Protein AF-A0A1H3CBU6-F1 (afdb_monomer_lite)

Secondary structure (DSSP, 8-state):
-HHHHHHHHHHHTT-HHHHHHHHHHHHHTSSS---HHHHHHHHHHHHHTT-HHHHHHHHHHHHHTSSS---HHHHHHHHHHHHHTT-HHHHHHHHHHHHHHHHHHHHHHH----PPPPPPP-----------------HHHHHHHHHHHHHHSSGGGS-TT---HHHHHHHHHHHHHHHHHHHHHHHHHHT------------

Structure (mmCIF, N/CA/C/O backbone):
data_AF-A0A1H3CBU6-F1
#
_entry.id   AF-A0A1H3CBU6-F1
#
loop_
_atom_site.group_PDB
_atom_site.id
_atom_site.type_symbol
_atom_site.label_atom_id
_atom_site.label_alt_id
_atom_site.label_comp_id
_atom_site.label_asym_id
_atom_site.label_entity_id
_atom_site.label_seq_id
_atom_site.pdbx_PDB_ins_code
_atom_site.Cartn_x
_atom_site.Cartn_y
_atom_site.Cartn_z
_atom_site.occupancy
_atom_site.B_iso_or_equiv
_atom_site.auth_seq_id
_atom_site.auth_comp_id
_atom_site.auth_asym_id
_atom_site.auth_atom_id
_atom_site.pdbx_PDB_model_num
ATOM 1 N N . MET A 1 1 ? -14.000 18.304 19.016 1.00 57.41 1 MET A N 1
ATOM 2 C CA . MET A 1 1 ? -14.407 17.006 18.429 1.00 57.41 1 MET A CA 1
ATOM 3 C C . MET A 1 1 ? -15.186 17.164 17.117 1.00 57.41 1 MET A C 1
ATOM 5 O O . MET A 1 1 ? -15.495 16.146 16.526 1.00 57.41 1 MET A O 1
ATOM 9 N N . SER A 1 2 ? -15.444 18.382 16.611 1.00 61.00 2 SER A N 1
ATOM 10 C CA . SER A 1 2 ? -16.121 18.626 15.320 1.00 61.00 2 SER A CA 1
ATOM 11 C C . SER A 1 2 ? -15.294 18.253 14.088 1.00 61.00 2 SER A C 1
ATOM 13 O O . SER A 1 2 ? -15.855 17.840 13.081 1.00 61.00 2 SER A O 1
ATOM 15 N N . ASP A 1 3 ? -13.972 18.382 14.171 1.00 85.06 3 ASP A N 1
ATOM 16 C CA . ASP A 1 3 ? -13.141 18.410 12.965 1.00 85.06 3 ASP A CA 1
ATOM 17 C C . ASP A 1 3 ? -13.009 17.024 12.322 1.00 85.06 3 ASP A C 1
ATOM 19 O O . ASP A 1 3 ? -13.055 16.899 11.105 1.00 85.06 3 ASP A O 1
ATOM 23 N N . PHE A 1 4 ? -12.928 15.950 13.118 1.00 91.56 4 PHE A N 1
ATOM 24 C CA . PHE A 1 4 ? -12.767 14.605 12.555 1.00 91.56 4 PHE A CA 1
ATOM 25 C C . PHE A 1 4 ? -14.052 14.066 11.912 1.00 91.56 4 PHE A C 1
ATOM 27 O O . PHE A 1 4 ? -13.988 13.361 10.909 1.00 91.56 4 PHE A O 1
ATOM 34 N N . GLU A 1 5 ? -15.224 14.428 12.439 1.00 92.75 5 GLU A N 1
ATOM 35 C CA . GLU A 1 5 ? -16.501 14.031 11.837 1.00 92.75 5 GLU A CA 1
ATOM 36 C C . GLU A 1 5 ? -16.728 14.720 10.481 1.00 92.75 5 GLU A C 1
ATOM 38 O O . GLU A 1 5 ? -17.285 14.122 9.559 1.00 92.75 5 GLU A O 1
ATOM 43 N N . GLU A 1 6 ? -16.241 15.952 10.317 1.00 94.38 6 GLU A N 1
ATOM 44 C CA . GLU A 1 6 ? -16.215 16.629 9.019 1.00 94.38 6 GLU A CA 1
ATOM 45 C C . GLU A 1 6 ? -15.293 15.911 8.022 1.00 94.38 6 GLU A C 1
ATOM 47 O O . GLU A 1 6 ? -15.704 15.653 6.889 1.00 94.38 6 GLU A O 1
ATOM 52 N N . VAL A 1 7 ? -14.096 15.495 8.454 1.00 95.06 7 VAL A N 1
ATOM 53 C CA . VAL A 1 7 ? -13.178 14.700 7.618 1.00 95.06 7 VAL A CA 1
ATOM 54 C C . VAL A 1 7 ? -13.821 13.371 7.199 1.00 95.06 7 VAL A C 1
ATOM 56 O O . VAL A 1 7 ? -13.686 12.970 6.045 1.00 95.06 7 VAL A O 1
ATOM 59 N N . ILE A 1 8 ? -14.585 12.706 8.076 1.00 95.25 8 ILE A N 1
ATOM 60 C CA . ILE A 1 8 ? -15.330 11.487 7.712 1.00 95.25 8 ILE A CA 1
ATOM 61 C C . ILE A 1 8 ? -16.352 11.777 6.608 1.00 95.25 8 ILE A C 1
ATOM 63 O O . ILE A 1 8 ? -16.395 11.047 5.621 1.00 95.25 8 ILE A O 1
ATOM 67 N N . LYS A 1 9 ? -17.123 12.866 6.713 1.00 95.69 9 LYS A N 1
ATOM 68 C CA . LYS A 1 9 ? -18.080 13.250 5.660 1.00 95.69 9 LYS A CA 1
ATOM 69 C C . LYS A 1 9 ? -17.389 13.534 4.327 1.00 95.69 9 LYS A C 1
ATOM 71 O O . LYS A 1 9 ? -17.893 13.138 3.279 1.00 95.69 9 LYS A O 1
ATOM 76 N N . LEU A 1 10 ? -16.233 14.199 4.342 1.00 95.88 10 LEU A N 1
ATOM 77 C CA . LEU A 1 10 ? -15.433 14.417 3.131 1.00 95.88 10 LEU A CA 1
ATOM 78 C C . LEU A 1 10 ? -14.938 13.091 2.540 1.00 95.88 10 LEU A C 1
ATOM 80 O O . LEU A 1 10 ? -15.018 12.887 1.328 1.00 95.88 10 LEU A O 1
ATOM 84 N N . ALA A 1 11 ? -14.499 12.165 3.395 1.00 95.56 11 ALA A N 1
ATOM 85 C CA . ALA A 1 11 ? -14.053 10.845 2.975 1.00 95.56 11 ALA A CA 1
ATOM 86 C C . ALA A 1 11 ? -15.187 10.029 2.327 1.00 95.56 11 ALA A C 1
ATOM 88 O O . ALA A 1 11 ? -14.980 9.400 1.287 1.00 95.56 11 ALA A O 1
ATOM 89 N N . GLU A 1 12 ? -16.392 10.074 2.897 1.00 93.88 12 GLU A N 1
ATOM 90 C CA . GLU A 1 12 ? -17.597 9.439 2.344 1.00 93.88 12 GLU A CA 1
ATOM 91 C C . GLU A 1 12 ? -18.022 10.056 1.003 1.00 93.88 12 GLU A C 1
ATOM 93 O O . GLU A 1 12 ? -18.496 9.343 0.120 1.00 93.88 12 GLU A O 1
ATOM 98 N N . ASN A 1 13 ? -17.778 11.355 0.809 1.00 94.75 13 ASN A N 1
ATOM 99 C CA . ASN A 1 13 ? -18.046 12.064 -0.445 1.00 94.75 13 ASN A CA 1
ATOM 100 C C . ASN A 1 13 ? -16.995 11.825 -1.544 1.00 94.75 13 ASN A C 1
ATOM 102 O O . ASN A 1 13 ? -17.128 12.373 -2.639 1.00 94.75 13 ASN A O 1
ATOM 106 N N . GLY A 1 14 ? -15.965 11.013 -1.289 1.00 93.56 14 GLY A N 1
ATOM 107 C CA . GLY A 1 14 ? -14.970 10.650 -2.300 1.00 93.56 14 GLY A CA 1
ATOM 108 C C . GLY A 1 14 ? -13.658 11.432 -2.238 1.00 93.56 14 GLY A C 1
ATOM 109 O O . GLY A 1 14 ? -12.814 11.232 -3.110 1.00 93.56 14 GLY A O 1
ATOM 110 N N . ASP A 1 15 ? -13.452 12.303 -1.244 1.00 96.62 15 ASP A N 1
ATOM 111 C CA . ASP A 1 15 ? -12.172 13.002 -1.101 1.00 96.62 15 ASP A CA 1
ATOM 112 C C . ASP A 1 15 ? -11.069 12.011 -0.703 1.00 96.62 15 ASP A C 1
ATOM 114 O O . ASP A 1 15 ? -11.072 11.437 0.387 1.00 96.62 15 ASP A O 1
ATOM 118 N N . VAL A 1 16 ? -10.110 11.810 -1.607 1.00 96.69 16 VAL A N 1
ATOM 119 C CA . VAL A 1 16 ? -9.021 10.838 -1.441 1.00 96.69 16 VAL A CA 1
ATOM 120 C C . VAL A 1 16 ? -8.128 11.177 -0.250 1.00 96.69 16 VAL A C 1
ATOM 122 O O . VAL A 1 16 ? -7.710 10.276 0.477 1.00 96.69 16 VAL A O 1
ATOM 125 N N . SER A 1 17 ? -7.855 12.463 -0.020 1.00 95.69 17 SER A N 1
ATOM 126 C CA . SER A 1 17 ? -6.993 12.900 1.083 1.00 95.69 17 SER A CA 1
ATOM 127 C C . SER A 1 17 ? -7.681 12.651 2.422 1.00 95.69 17 SER A C 1
ATOM 129 O O . SER A 1 17 ? -7.065 12.123 3.347 1.00 95.69 17 SER A O 1
ATOM 131 N N . ALA A 1 18 ? -8.982 12.940 2.502 1.00 96.50 18 ALA A N 1
ATOM 132 C CA . ALA A 1 18 ? -9.785 12.645 3.680 1.00 96.50 18 ALA A CA 1
ATOM 133 C C . ALA A 1 18 ? -9.893 11.130 3.927 1.00 96.50 18 ALA A C 1
ATOM 135 O O . ALA A 1 18 ? -9.745 10.678 5.061 1.00 96.50 18 ALA A O 1
ATOM 136 N N . GLN A 1 19 ? -10.077 10.315 2.882 1.00 97.81 19 GLN A N 1
ATOM 137 C CA . GLN A 1 19 ? -10.086 8.850 3.011 1.00 97.81 19 GLN A CA 1
ATOM 138 C C . GLN A 1 19 ? -8.759 8.316 3.557 1.00 97.81 19 GLN A C 1
ATOM 140 O O . GLN A 1 19 ? -8.757 7.450 4.436 1.00 97.81 19 GLN A O 1
ATOM 145 N N . GLU A 1 20 ? -7.627 8.838 3.077 1.00 96.88 20 GLU A N 1
ATOM 146 C CA . GLU A 1 20 ? -6.306 8.499 3.610 1.00 96.88 20 GLU A CA 1
ATOM 147 C C . GLU A 1 20 ? -6.164 8.897 5.083 1.00 96.88 20 GLU A C 1
ATOM 149 O O . GLU A 1 20 ? -5.665 8.106 5.890 1.00 96.88 20 GLU A O 1
ATOM 154 N N . GLU A 1 21 ? -6.613 10.096 5.448 1.00 96.06 21 GLU A N 1
ATOM 155 C CA . GLU A 1 21 ? -6.543 10.602 6.816 1.00 96.06 21 GLU A CA 1
ATOM 156 C C . GLU A 1 21 ? -7.385 9.760 7.781 1.00 96.06 21 GLU A C 1
ATOM 158 O O . GLU A 1 21 ? -6.878 9.309 8.814 1.00 96.06 21 GLU A O 1
ATOM 163 N N . VAL A 1 22 ? -8.638 9.468 7.421 1.00 96.75 22 VAL A N 1
ATOM 164 C CA . VAL A 1 22 ? -9.535 8.615 8.215 1.00 96.75 22 VAL A CA 1
ATOM 165 C C . VAL A 1 22 ? -8.949 7.213 8.358 1.00 96.75 22 VAL A C 1
ATOM 167 O O . VAL A 1 22 ? -8.902 6.672 9.467 1.00 96.75 22 VAL A O 1
ATOM 170 N N . ALA A 1 23 ? -8.417 6.641 7.274 1.00 97.06 23 ALA A N 1
ATOM 171 C CA . ALA A 1 23 ? -7.766 5.337 7.317 1.00 97.06 23 ALA A CA 1
ATOM 172 C C . ALA A 1 23 ? -6.555 5.325 8.265 1.00 97.06 23 ALA A C 1
ATOM 174 O O . ALA A 1 23 ? -6.386 4.397 9.059 1.00 97.06 23 ALA A O 1
ATOM 175 N N . ILE A 1 24 ? -5.710 6.361 8.218 1.00 96.12 24 ILE A N 1
ATOM 176 C CA . ILE A 1 24 ? -4.544 6.490 9.101 1.00 96.12 24 ILE A CA 1
ATOM 177 C C . ILE A 1 24 ? -4.975 6.681 10.555 1.00 96.12 24 ILE A C 1
ATOM 179 O O . ILE A 1 24 ? -4.355 6.087 11.444 1.00 96.12 24 ILE A O 1
ATOM 183 N N . SER A 1 25 ? -6.022 7.472 10.795 1.00 95.94 25 SER A N 1
ATOM 184 C CA . SER A 1 25 ? -6.577 7.703 12.126 1.00 95.94 25 SER A CA 1
ATOM 185 C C . SER A 1 25 ? -7.040 6.393 12.757 1.00 95.94 25 SER A C 1
ATOM 187 O O . SER A 1 25 ? -6.547 6.050 13.830 1.00 95.94 25 SER A O 1
ATOM 189 N N . TYR A 1 26 ? -7.861 5.597 12.062 1.00 96.94 26 TYR A N 1
ATOM 190 C CA . TYR A 1 26 ? -8.296 4.285 12.555 1.00 96.94 26 TYR A CA 1
ATOM 191 C C . TYR A 1 26 ? -7.145 3.279 12.675 1.00 96.94 26 TYR A C 1
ATOM 193 O O . TYR A 1 26 ? -7.106 2.493 13.620 1.00 96.94 26 TYR A O 1
ATOM 201 N N . TYR A 1 27 ? -6.159 3.313 11.773 1.00 95.75 27 TYR A N 1
ATOM 202 C CA . TYR A 1 27 ? -5.007 2.408 11.840 1.00 95.75 27 TYR A CA 1
ATOM 203 C C . TYR A 1 27 ? -4.131 2.665 13.076 1.00 95.75 27 TYR A C 1
ATOM 205 O O . TYR A 1 27 ? -3.582 1.728 13.668 1.00 95.75 27 TYR A O 1
ATOM 213 N N . LYS A 1 28 ? -3.964 3.940 13.447 1.00 94.81 28 LYS A N 1
ATOM 214 C CA . LYS A 1 28 ? -3.104 4.377 14.557 1.00 94.81 28 LYS A CA 1
ATOM 215 C C . LYS A 1 28 ? -3.858 4.598 15.871 1.00 94.81 28 LYS A C 1
ATOM 217 O O . LYS A 1 28 ? -3.215 4.588 16.914 1.00 94.81 28 LYS A O 1
ATOM 222 N N . GLY A 1 29 ? -5.175 4.768 15.822 1.00 94.38 29 GLY A N 1
ATOM 223 C CA . GLY A 1 29 ? -6.008 5.139 16.961 1.00 94.38 29 GLY A CA 1
ATOM 224 C C . GLY A 1 29 ? -5.818 6.596 17.407 1.00 94.38 29 GLY A C 1
ATOM 225 O O . GLY A 1 29 ? -5.638 6.829 18.597 1.00 94.38 29 GLY A O 1
ATOM 226 N N . ILE A 1 30 ? -5.730 7.551 16.467 1.00 91.50 30 ILE A N 1
ATOM 227 C CA . ILE A 1 30 ? -5.416 8.964 16.783 1.00 91.50 30 ILE A CA 1
ATOM 228 C C . ILE A 1 30 ? -6.659 9.733 17.245 1.00 91.50 30 ILE A C 1
ATOM 230 O O . ILE A 1 30 ? -6.660 10.257 18.355 1.00 91.50 30 ILE A O 1
ATOM 234 N N . ASN A 1 31 ? -7.688 9.825 16.394 1.00 89.00 31 ASN A N 1
ATOM 235 C CA . ASN A 1 31 ? -8.916 10.575 16.703 1.00 89.00 31 ASN A CA 1
ATOM 236 C C . ASN A 1 31 ? -10.029 9.670 17.243 1.00 89.00 31 ASN A C 1
ATOM 238 O O . ASN A 1 31 ? -10.866 10.111 18.020 1.00 89.00 31 ASN A O 1
ATOM 242 N N . GLU A 1 32 ? -10.011 8.404 16.835 1.00 91.38 32 GLU A N 1
ATOM 243 C CA . GLU A 1 32 ? -10.945 7.359 17.245 1.00 91.38 32 GLU A CA 1
ATOM 244 C C . GLU A 1 32 ? -10.158 6.148 17.756 1.00 91.38 32 GLU A C 1
ATOM 246 O O . GLU A 1 32 ? -8.967 6.020 17.444 1.00 91.38 32 GLU A O 1
ATOM 251 N N . PRO A 1 33 ? -10.785 5.226 18.507 1.00 94.62 33 PRO A N 1
ATOM 252 C CA . PRO A 1 33 ? -10.161 3.966 18.873 1.00 94.62 33 PRO A CA 1
ATOM 253 C C . PRO A 1 33 ? -9.619 3.230 17.647 1.00 94.62 33 PRO A C 1
ATOM 255 O O . PRO A 1 33 ? -10.212 3.236 16.567 1.00 94.62 33 PRO A O 1
ATOM 258 N N . LYS A 1 34 ? -8.473 2.572 17.832 1.00 95.62 34 LYS A N 1
ATOM 259 C CA . LYS A 1 34 ? -7.828 1.806 16.770 1.00 95.62 34 LYS A CA 1
ATOM 260 C C . LYS A 1 34 ? -8.768 0.716 16.249 1.00 95.62 34 LYS A C 1
ATOM 262 O O . LYS A 1 34 ? -9.158 -0.173 17.001 1.00 95.62 34 LYS A O 1
ATOM 267 N N . ASP A 1 35 ? -9.035 0.747 14.950 1.00 96.62 35 ASP A N 1
ATOM 268 C CA . ASP A 1 35 ? -9.885 -0.207 14.242 1.00 96.62 35 ASP A CA 1
ATOM 269 C C . ASP A 1 35 ? -9.236 -0.540 12.892 1.00 96.62 35 ASP A C 1
ATOM 271 O O . ASP A 1 35 ? -9.261 0.237 11.935 1.00 96.62 35 ASP A O 1
ATOM 275 N N . ILE A 1 36 ? -8.580 -1.699 12.829 1.00 95.62 36 ILE A N 1
ATOM 276 C CA . ILE A 1 36 ? -7.850 -2.112 11.628 1.00 95.62 36 ILE A CA 1
ATOM 277 C C . ILE A 1 36 ? -8.811 -2.426 10.478 1.00 95.62 36 ILE A C 1
ATOM 279 O O . ILE A 1 36 ? -8.481 -2.137 9.329 1.00 95.62 36 ILE A O 1
ATOM 283 N N . GLU A 1 37 ? -9.989 -2.982 10.758 1.00 95.19 37 GLU A N 1
ATOM 284 C CA . GLU A 1 37 ? -10.944 -3.344 9.711 1.00 95.19 37 GLU A CA 1
ATOM 285 C C . GLU A 1 37 ? -11.500 -2.095 9.030 1.00 95.19 37 GLU A C 1
ATOM 287 O O . GLU A 1 37 ? -11.463 -2.010 7.797 1.00 95.19 37 GLU A O 1
ATOM 292 N N . LYS A 1 38 ? -11.914 -1.086 9.810 1.00 94.94 38 LYS A N 1
ATOM 293 C CA . LYS A 1 38 ? -12.326 0.217 9.265 1.00 94.94 38 LYS A CA 1
ATOM 294 C C . LYS A 1 38 ? -11.194 0.912 8.526 1.00 94.94 38 LYS A C 1
ATOM 296 O O . LYS A 1 38 ? -11.405 1.406 7.421 1.00 94.94 38 LYS A O 1
ATOM 301 N N . ALA A 1 39 ? -9.976 0.895 9.072 1.00 96.81 39 ALA A N 1
ATOM 302 C CA . ALA A 1 39 ? -8.821 1.452 8.374 1.00 96.81 39 ALA A CA 1
ATOM 303 C C . ALA A 1 39 ? -8.621 0.802 6.995 1.00 96.81 39 ALA A C 1
ATOM 305 O O . ALA A 1 39 ? -8.394 1.497 6.006 1.00 96.81 39 ALA A O 1
ATOM 306 N N . MET A 1 40 ? -8.746 -0.528 6.905 1.00 97.19 40 MET A N 1
ATOM 307 C CA . MET A 1 40 ? -8.630 -1.242 5.632 1.00 97.19 40 MET A CA 1
ATOM 308 C C . MET A 1 40 ? -9.775 -0.917 4.668 1.00 97.19 40 MET A C 1
ATOM 310 O O . MET A 1 40 ? -9.546 -0.886 3.461 1.00 97.19 40 MET A O 1
ATOM 314 N N . GLN A 1 41 ? -10.991 -0.660 5.160 1.00 96.62 41 GLN A N 1
ATOM 315 C CA . GLN A 1 41 ? -12.107 -0.214 4.318 1.00 96.62 41 GLN A CA 1
ATOM 316 C C . GLN A 1 41 ? -11.814 1.143 3.671 1.00 96.62 41 GLN A C 1
ATOM 318 O O . GLN A 1 41 ? -11.903 1.254 2.449 1.00 96.62 41 GLN A O 1
ATOM 323 N N . PHE A 1 42 ? -11.376 2.135 4.448 1.00 97.50 42 PHE A N 1
ATOM 324 C CA . PHE A 1 42 ? -11.030 3.451 3.903 1.00 97.50 42 PHE A CA 1
ATOM 325 C C . PHE A 1 42 ? -9.790 3.415 3.002 1.00 97.50 42 PHE A C 1
ATOM 327 O O . PHE A 1 42 ? -9.780 4.077 1.969 1.00 97.50 42 PHE A O 1
ATOM 334 N N . PHE A 1 43 ? -8.776 2.590 3.303 1.00 97.81 43 PHE A N 1
ATOM 335 C CA . PHE A 1 43 ? -7.663 2.398 2.364 1.00 97.81 43 PHE A CA 1
ATOM 336 C C . PHE A 1 43 ? -8.112 1.758 1.045 1.00 97.81 43 PHE A C 1
ATOM 338 O O . PHE A 1 43 ? -7.577 2.116 0.002 1.00 97.81 43 PHE A O 1
ATOM 345 N N . ARG A 1 44 ? -9.079 0.830 1.050 1.00 97.19 44 ARG A N 1
ATOM 346 C CA . ARG A 1 44 ? -9.651 0.304 -0.203 1.00 97.19 44 ARG A CA 1
ATOM 347 C C . ARG A 1 44 ? -10.353 1.403 -0.992 1.00 97.19 44 ARG A C 1
ATOM 349 O O . ARG A 1 44 ? -10.045 1.567 -2.164 1.00 97.19 44 ARG A O 1
ATOM 356 N N . LEU A 1 45 ? -11.182 2.206 -0.329 1.00 96.88 45 LEU A N 1
ATOM 357 C CA . LEU A 1 45 ? -11.883 3.320 -0.965 1.00 96.88 45 LEU A CA 1
ATOM 358 C C . LEU A 1 45 ? -10.906 4.340 -1.583 1.00 96.88 45 LEU A C 1
ATOM 360 O O . LEU A 1 45 ? -11.032 4.687 -2.754 1.00 96.88 45 LEU A O 1
ATOM 364 N N . ALA A 1 46 ? -9.869 4.737 -0.840 1.00 97.50 46 ALA A N 1
ATOM 365 C CA . ALA A 1 46 ? -8.817 5.621 -1.344 1.00 97.50 46 ALA A CA 1
ATOM 366 C C . ALA A 1 46 ? -8.039 4.998 -2.511 1.00 97.50 46 ALA A C 1
ATOM 368 O O . ALA A 1 46 ? -7.706 5.687 -3.474 1.00 97.50 46 ALA A O 1
ATOM 369 N N . ALA A 1 47 ? -7.737 3.699 -2.445 1.00 97.00 47 ALA A N 1
ATOM 370 C CA . ALA A 1 47 ? -7.038 2.991 -3.513 1.00 97.00 47 ALA A CA 1
ATOM 371 C C . ALA A 1 47 ? -7.870 2.923 -4.802 1.00 97.00 47 ALA A C 1
ATOM 373 O O . ALA A 1 47 ? -7.305 3.105 -5.882 1.00 97.00 47 ALA A O 1
ATOM 374 N N . ASP A 1 48 ? -9.183 2.707 -4.684 1.00 96.38 48 ASP A N 1
ATOM 375 C CA . ASP A 1 48 ? -10.125 2.704 -5.808 1.00 96.38 48 ASP A CA 1
ATOM 376 C C . ASP A 1 48 ? -10.254 4.102 -6.438 1.00 96.38 48 ASP A C 1
ATOM 378 O O . ASP A 1 48 ? -10.377 4.220 -7.656 1.00 96.38 48 ASP A O 1
ATOM 382 N N . ASN A 1 49 ? -10.095 5.160 -5.636 1.00 95.38 49 ASN A N 1
ATOM 383 C CA . ASN A 1 49 ? -10.034 6.550 -6.100 1.00 95.38 49 ASN A CA 1
ATOM 384 C C . ASN A 1 49 ? -8.624 7.009 -6.537 1.00 95.38 49 ASN A C 1
ATOM 386 O O . ASN A 1 49 ? -8.394 8.198 -6.751 1.00 95.38 49 ASN A O 1
ATOM 390 N N . GLY A 1 50 ? -7.667 6.088 -6.698 1.00 94.81 50 GLY A N 1
ATOM 391 C CA . GLY A 1 50 ? -6.356 6.384 -7.288 1.00 94.81 50 GLY A CA 1
ATOM 392 C C . GLY A 1 50 ? -5.259 6.799 -6.303 1.00 94.81 50 GLY A C 1
ATOM 393 O O . GLY A 1 50 ? -4.222 7.309 -6.726 1.00 94.81 50 GLY A O 1
ATOM 394 N N . SER A 1 51 ? -5.422 6.553 -5.002 1.00 97.69 51 SER A N 1
ATOM 395 C CA . SER A 1 51 ? -4.353 6.790 -4.027 1.00 97.69 51 SER A CA 1
ATOM 396 C C . SER A 1 51 ? -3.215 5.769 -4.152 1.00 97.69 51 SER A C 1
ATOM 398 O O . SER A 1 51 ? -3.374 4.566 -3.893 1.00 97.69 51 SER A O 1
ATOM 400 N N . GLY A 1 52 ? -2.012 6.259 -4.463 1.00 97.38 52 GLY A N 1
ATOM 401 C CA . GLY A 1 52 ? -0.782 5.465 -4.405 1.00 97.38 52 GLY A CA 1
ATOM 402 C C . GLY A 1 52 ? -0.403 5.063 -2.973 1.00 97.38 52 GLY A C 1
ATOM 403 O O . GLY A 1 52 ? 0.032 3.931 -2.743 1.00 97.38 52 GLY A O 1
ATOM 404 N N . LEU A 1 53 ? -0.629 5.947 -1.991 1.00 96.62 53 LEU A N 1
ATOM 405 C CA . LEU A 1 53 ? -0.371 5.659 -0.578 1.00 96.62 53 LEU A CA 1
ATOM 406 C C . LEU A 1 53 ? -1.255 4.512 -0.084 1.00 96.62 53 LEU A C 1
ATOM 408 O O . LEU A 1 53 ? -0.763 3.599 0.582 1.00 96.62 53 LEU A O 1
ATOM 412 N N . ALA A 1 54 ? -2.545 4.547 -0.403 1.00 97.44 54 ALA A N 1
ATOM 413 C CA . ALA A 1 54 ? -3.498 3.546 0.040 1.00 97.44 54 ALA A CA 1
ATOM 414 C C . ALA A 1 54 ? -3.203 2.177 -0.584 1.00 97.44 54 ALA A C 1
ATOM 416 O O . ALA A 1 54 ? -3.123 1.186 0.144 1.00 97.44 54 ALA A O 1
ATOM 417 N N . ASN A 1 55 ? -2.898 2.127 -1.889 1.00 98.00 55 ASN A N 1
ATOM 418 C CA . ASN A 1 55 ? -2.410 0.907 -2.540 1.00 98.00 55 ASN A CA 1
ATOM 419 C C . ASN A 1 55 ? -1.152 0.359 -1.839 1.00 98.00 55 ASN A C 1
ATOM 421 O O . ASN A 1 55 ? -1.070 -0.834 -1.554 1.00 98.00 55 ASN A O 1
ATOM 425 N N . PHE A 1 56 ? -0.197 1.214 -1.458 1.00 97.75 56 PHE A N 1
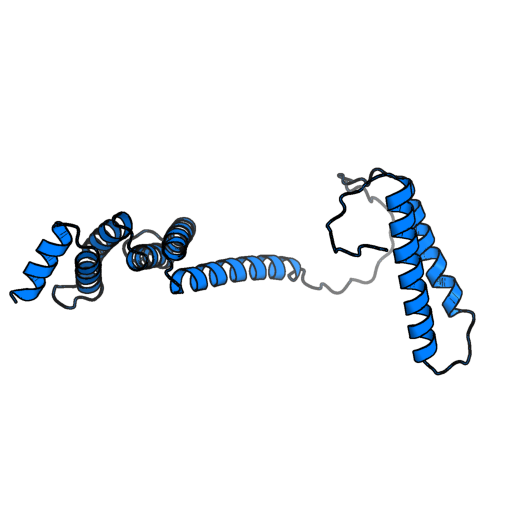ATOM 426 C CA . PHE A 1 56 ? 0.983 0.775 -0.708 1.00 97.75 56 PHE A CA 1
ATOM 427 C C . PHE A 1 56 ? 0.646 0.250 0.699 1.00 97.75 56 PHE A C 1
ATOM 429 O O . PHE A 1 56 ? 1.227 -0.741 1.151 1.00 97.75 56 PHE A O 1
ATOM 436 N N . ARG A 1 57 ? -0.290 0.889 1.413 1.00 97.19 57 ARG A N 1
ATOM 437 C CA . ARG A 1 57 ? -0.741 0.436 2.741 1.00 97.19 57 ARG A CA 1
ATOM 438 C C . ARG A 1 57 ? -1.438 -0.923 2.661 1.00 97.19 57 ARG A C 1
ATOM 440 O O . ARG A 1 57 ? -1.122 -1.774 3.488 1.00 97.19 57 ARG A O 1
ATOM 447 N N . LEU A 1 58 ? -2.284 -1.142 1.654 1.00 97.12 58 LEU A N 1
ATOM 448 C CA . LEU A 1 58 ? -2.916 -2.437 1.381 1.00 97.12 58 LEU A CA 1
ATOM 449 C C . LEU A 1 58 ? -1.879 -3.504 1.026 1.00 97.12 58 LEU A C 1
ATOM 451 O O . LEU A 1 58 ? -1.917 -4.594 1.587 1.00 97.12 58 LEU A O 1
ATOM 455 N N . GLY A 1 59 ? -0.900 -3.177 0.177 1.00 96.81 59 GLY A N 1
ATOM 456 C CA . GLY A 1 59 ? 0.197 -4.094 -0.133 1.00 96.81 59 GLY A CA 1
ATOM 457 C C . GLY A 1 59 ? 0.946 -4.538 1.124 1.00 96.81 59 GLY A C 1
ATOM 458 O O . GLY A 1 59 ? 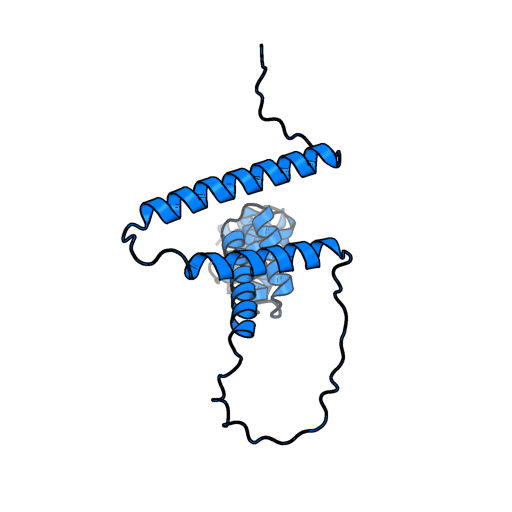1.177 -5.726 1.325 1.00 96.81 59 GLY A O 1
ATOM 459 N N . ARG A 1 60 ? 1.233 -3.602 2.039 1.00 95.81 60 ARG A N 1
ATOM 460 C CA . ARG A 1 60 ? 1.874 -3.936 3.319 1.00 95.81 60 ARG A CA 1
ATOM 461 C C . ARG A 1 60 ? 0.971 -4.744 4.251 1.00 95.81 60 ARG A C 1
ATOM 463 O O . ARG A 1 60 ? 1.485 -5.606 4.946 1.00 95.81 60 ARG A O 1
ATOM 470 N N . ALA A 1 61 ? -0.339 -4.505 4.256 1.00 95.56 61 ALA A N 1
ATOM 471 C CA . ALA A 1 61 ? -1.283 -5.306 5.035 1.00 95.56 61 ALA A CA 1
ATOM 472 C C . ALA A 1 61 ? -1.259 -6.786 4.614 1.00 95.56 61 ALA A C 1
ATOM 474 O O . ALA A 1 61 ? -1.189 -7.656 5.479 1.00 95.56 61 ALA A O 1
ATOM 475 N N . TYR A 1 62 ? -1.226 -7.063 3.305 1.00 95.75 62 TYR A N 1
ATOM 476 C CA . TYR A 1 62 ? -1.073 -8.421 2.772 1.00 95.75 62 TYR A CA 1
ATOM 477 C C . TYR A 1 62 ? 0.327 -9.005 2.990 1.00 95.75 62 TYR A C 1
ATOM 479 O O . TYR A 1 62 ? 0.455 -10.214 3.136 1.00 95.75 62 TYR A O 1
ATOM 487 N N . GLU A 1 63 ? 1.374 -8.178 3.040 1.00 94.00 63 GLU A N 1
ATOM 488 C CA . GLU A 1 63 ? 2.733 -8.633 3.363 1.00 94.00 63 GLU A CA 1
ATOM 489 C C . GLU A 1 63 ? 2.887 -9.042 4.833 1.00 94.00 63 GLU A C 1
ATOM 491 O O . GLU A 1 63 ? 3.606 -9.988 5.135 1.00 94.00 63 GLU A O 1
ATOM 496 N N . THR A 1 64 ? 2.256 -8.320 5.760 1.00 93.31 64 THR A N 1
ATOM 497 C CA . THR A 1 64 ? 2.411 -8.569 7.202 1.00 93.31 64 THR A CA 1
ATOM 498 C C . THR A 1 64 ? 1.271 -9.389 7.797 1.00 93.31 64 THR A C 1
ATOM 500 O O . THR A 1 64 ? 1.312 -9.706 8.984 1.00 93.31 64 THR A O 1
ATOM 503 N N . GLY A 1 65 ? 0.229 -9.689 7.017 1.00 91.56 65 GLY A N 1
ATOM 504 C CA . GLY A 1 65 ? -0.995 -10.323 7.507 1.00 91.56 65 GLY A CA 1
ATOM 505 C C . GLY A 1 65 ? -1.779 -9.444 8.493 1.00 91.56 65 GLY A C 1
ATOM 506 O O . GLY A 1 65 ? -2.419 -9.943 9.415 1.00 91.56 65 GLY A O 1
ATOM 507 N N . THR A 1 66 ? -1.676 -8.114 8.387 1.00 88.88 66 THR A N 1
ATOM 508 C CA . THR A 1 66 ? -2.322 -7.180 9.327 1.00 88.88 66 THR A CA 1
ATOM 509 C C . THR A 1 66 ? -3.630 -6.659 8.750 1.00 88.88 66 THR A C 1
ATOM 511 O O . THR A 1 66 ? -3.617 -5.793 7.881 1.00 88.88 66 THR A O 1
ATOM 514 N N . GLY A 1 67 ? -4.765 -7.153 9.252 1.00 84.81 67 GLY A N 1
ATOM 515 C CA . GLY A 1 67 ? -6.093 -6.781 8.738 1.00 84.81 67 GLY A CA 1
ATOM 516 C C . GLY A 1 67 ? -6.468 -7.453 7.412 1.00 84.81 67 GLY A C 1
ATOM 517 O O . GLY A 1 67 ? -7.513 -7.145 6.842 1.00 84.81 67 GLY A O 1
ATOM 518 N N . ALA A 1 68 ? -5.616 -8.353 6.924 1.00 88.88 68 ALA A N 1
ATOM 519 C CA . ALA A 1 68 ? -5.838 -9.233 5.788 1.00 88.88 68 ALA A CA 1
ATOM 520 C C . ALA A 1 68 ? -5.028 -10.520 6.001 1.00 88.88 68 ALA A C 1
ATOM 522 O O . ALA A 1 68 ? -4.059 -10.521 6.759 1.00 88.88 68 ALA A O 1
ATOM 523 N N . GLU A 1 69 ? -5.411 -11.606 5.336 1.00 92.38 69 GLU A N 1
ATOM 524 C CA . GLU A 1 69 ? -4.605 -12.828 5.309 1.00 92.38 69 GLU A CA 1
ATOM 525 C C . GLU A 1 69 ? -3.265 -12.570 4.601 1.00 92.38 69 GLU A C 1
ATOM 527 O O . GLU A 1 69 ? -3.205 -11.810 3.633 1.00 92.38 69 GLU A O 1
ATOM 532 N N . LEU A 1 70 ? -2.189 -13.185 5.100 1.00 94.81 70 LEU A N 1
ATOM 533 C CA . LEU A 1 70 ? -0.851 -13.080 4.520 1.00 94.81 70 LEU A CA 1
ATOM 534 C C . LEU A 1 70 ? -0.858 -13.596 3.072 1.00 94.81 70 LEU A C 1
ATOM 536 O O . LEU A 1 70 ? -1.069 -14.781 2.832 1.00 94.81 70 LEU A O 1
ATOM 540 N N . ASP A 1 71 ? -0.581 -12.717 2.113 1.00 94.69 71 ASP A N 1
ATOM 541 C CA . ASP A 1 71 ? -0.585 -13.042 0.685 1.00 94.69 71 ASP A CA 1
ATOM 542 C C . ASP A 1 71 ? 0.444 -12.172 -0.049 1.00 94.69 71 ASP A C 1
ATOM 544 O O . ASP A 1 71 ? 0.177 -11.041 -0.466 1.00 94.69 71 ASP A O 1
ATOM 548 N N . LEU A 1 72 ? 1.656 -12.707 -0.215 1.00 92.06 72 LEU A N 1
ATOM 549 C CA . LEU A 1 72 ? 2.760 -11.986 -0.855 1.00 92.06 72 LEU A CA 1
ATOM 550 C C . LEU A 1 72 ? 2.495 -11.684 -2.339 1.00 92.06 72 LEU A C 1
ATOM 552 O O . LEU A 1 72 ? 3.021 -10.703 -2.869 1.00 92.06 72 LEU A O 1
ATOM 556 N N . ILE A 1 73 ? 1.664 -12.489 -3.011 1.00 92.69 73 ILE A N 1
ATOM 557 C CA . ILE A 1 73 ? 1.313 -12.279 -4.420 1.00 92.69 73 ILE A CA 1
ATOM 558 C C . ILE A 1 73 ? 0.393 -11.063 -4.531 1.00 92.69 73 ILE A C 1
ATOM 560 O O . ILE A 1 73 ? 0.674 -10.150 -5.313 1.00 92.69 73 ILE A O 1
ATOM 564 N N . LYS A 1 74 ? -0.661 -10.994 -3.708 1.00 94.06 74 LYS A N 1
ATOM 565 C CA . LYS A 1 74 ? -1.516 -9.799 -3.635 1.00 94.06 74 LYS A CA 1
ATOM 566 C C . LYS A 1 74 ? -0.739 -8.578 -3.164 1.00 94.06 74 LYS A C 1
ATOM 568 O O . LYS A 1 74 ? -0.909 -7.506 -3.743 1.00 94.06 74 LYS A O 1
ATOM 573 N N . ALA A 1 75 ? 0.152 -8.724 -2.181 1.00 95.50 75 ALA A N 1
ATOM 574 C CA . ALA A 1 75 ? 1.012 -7.633 -1.728 1.00 95.50 75 ALA A CA 1
ATOM 575 C C . ALA A 1 75 ? 1.800 -7.018 -2.897 1.00 95.50 75 ALA A C 1
ATOM 577 O O . ALA A 1 75 ? 1.738 -5.805 -3.118 1.00 95.50 75 ALA A O 1
ATOM 578 N N . ARG A 1 76 ? 2.456 -7.864 -3.708 1.00 95.31 76 ARG A N 1
ATOM 579 C CA . ARG A 1 76 ? 3.192 -7.448 -4.913 1.00 95.31 76 ARG A CA 1
ATOM 580 C C . ARG A 1 76 ? 2.282 -6.736 -5.922 1.00 95.31 76 ARG A C 1
ATOM 582 O O . ARG A 1 76 ? 2.669 -5.694 -6.446 1.00 95.31 76 ARG A O 1
ATOM 589 N N . GLN A 1 77 ? 1.064 -7.231 -6.159 1.00 96.38 77 GLN A N 1
ATOM 590 C CA . GLN A 1 77 ? 0.098 -6.581 -7.061 1.00 96.38 77 GLN A CA 1
ATOM 591 C C . GLN A 1 77 ? -0.278 -5.167 -6.596 1.00 96.38 77 GLN A C 1
ATOM 593 O O . GLN A 1 77 ? -0.296 -4.232 -7.398 1.00 96.38 77 GLN A O 1
ATOM 598 N N . PHE A 1 78 ? -0.551 -4.987 -5.303 1.00 97.31 78 PHE A N 1
ATOM 599 C CA . PHE A 1 78 ? -0.857 -3.673 -4.735 1.00 97.31 78 PHE A CA 1
ATOM 600 C C . PHE A 1 78 ? 0.348 -2.724 -4.773 1.00 97.31 78 PHE A C 1
ATOM 602 O O . PHE A 1 78 ? 0.185 -1.544 -5.085 1.00 97.31 78 PHE A O 1
ATOM 609 N N . TYR A 1 79 ? 1.566 -3.223 -4.540 1.00 97.19 79 TYR A N 1
ATOM 610 C CA . TYR A 1 79 ? 2.776 -2.419 -4.726 1.00 97.19 79 TYR A CA 1
ATOM 611 C C . TYR A 1 79 ? 2.977 -1.995 -6.180 1.00 97.19 79 TYR A C 1
ATOM 613 O O . TYR A 1 79 ? 3.319 -0.840 -6.418 1.00 97.19 79 TYR A O 1
ATOM 621 N N . GLN A 1 80 ? 2.694 -2.862 -7.154 1.00 96.62 80 GLN A N 1
ATOM 622 C CA . GLN A 1 80 ? 2.748 -2.483 -8.567 1.00 96.62 80 GLN A CA 1
ATOM 623 C C . GLN A 1 80 ? 1.743 -1.375 -8.893 1.00 96.62 80 GLN A C 1
ATOM 625 O O . GLN A 1 80 ? 2.099 -0.403 -9.556 1.00 96.62 80 GLN A O 1
ATOM 630 N N . LYS A 1 81 ? 0.508 -1.471 -8.382 1.00 97.31 81 LYS A N 1
ATOM 631 C CA . LYS A 1 81 ? -0.492 -0.402 -8.532 1.00 97.31 81 LYS A CA 1
ATOM 632 C C . LYS A 1 81 ? 0.000 0.919 -7.937 1.00 97.31 81 LYS A C 1
ATOM 634 O O . LYS A 1 81 ? -0.065 1.945 -8.603 1.00 97.31 81 LYS A O 1
ATOM 639 N N . ALA A 1 82 ? 0.546 0.892 -6.721 1.00 97.12 82 ALA A N 1
ATOM 640 C CA . ALA A 1 82 ? 1.097 2.079 -6.069 1.00 97.12 82 ALA A CA 1
ATOM 641 C C . ALA A 1 82 ? 2.283 2.685 -6.843 1.00 97.12 82 ALA A C 1
ATOM 643 O O . ALA A 1 82 ? 2.362 3.902 -6.989 1.00 97.12 82 ALA A O 1
ATOM 644 N N . ALA A 1 83 ? 3.180 1.849 -7.371 1.00 95.88 83 ALA A N 1
ATOM 645 C CA . ALA A 1 83 ? 4.309 2.281 -8.191 1.00 95.88 83 ALA A CA 1
ATOM 646 C C . ALA A 1 83 ? 3.850 2.938 -9.503 1.00 95.88 83 ALA A C 1
ATOM 648 O O . ALA A 1 83 ? 4.373 3.985 -9.875 1.00 95.88 83 ALA A O 1
ATOM 649 N N . ASN A 1 84 ? 2.827 2.380 -10.158 1.00 96.56 84 ASN A N 1
ATOM 650 C CA . ASN A 1 84 ? 2.235 2.959 -11.369 1.00 96.56 84 ASN A CA 1
ATOM 651 C C . ASN A 1 84 ? 1.594 4.334 -11.107 1.00 96.56 84 ASN A C 1
ATOM 653 O O . ASN A 1 84 ? 1.530 5.162 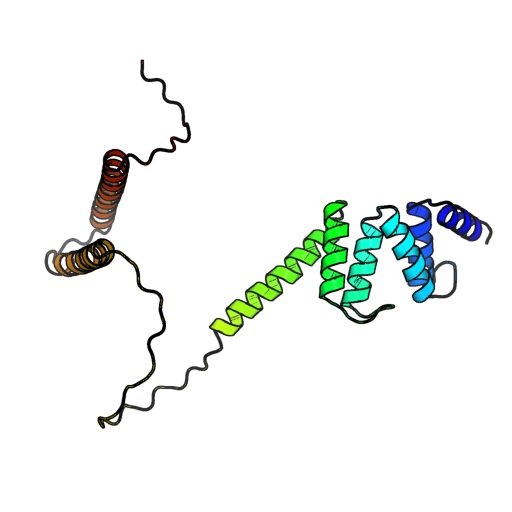-12.010 1.00 96.56 84 ASN A O 1
ATOM 657 N N . LEU A 1 85 ? 1.156 4.586 -9.870 1.00 95.69 85 LEU A N 1
ATOM 658 C CA . LEU A 1 85 ? 0.651 5.880 -9.399 1.00 95.69 85 LEU A CA 1
ATOM 659 C C . LEU A 1 85 ? 1.772 6.820 -8.903 1.00 95.69 85 LEU A C 1
ATOM 661 O O . LEU A 1 85 ? 1.491 7.849 -8.296 1.00 95.69 85 LEU A O 1
ATOM 665 N N . GLY A 1 86 ? 3.045 6.475 -9.127 1.00 93.19 86 GLY A N 1
ATOM 666 C CA . GLY A 1 86 ? 4.200 7.305 -8.769 1.00 93.19 86 GLY A CA 1
ATOM 667 C C . GLY A 1 86 ? 4.641 7.206 -7.305 1.00 93.19 86 GLY A C 1
ATOM 668 O O . GLY A 1 86 ? 5.454 8.010 -6.850 1.00 93.19 86 GLY A O 1
ATOM 669 N N . TYR A 1 87 ? 4.140 6.233 -6.536 1.00 95.50 87 TYR A N 1
ATOM 670 C CA . TYR A 1 87 ? 4.516 6.090 -5.130 1.00 95.50 87 TYR A CA 1
ATOM 671 C C . TYR A 1 87 ? 5.887 5.409 -4.977 1.00 95.50 87 TYR A C 1
ATOM 673 O O . TYR A 1 87 ? 6.004 4.182 -4.980 1.00 95.50 87 TYR A O 1
ATOM 681 N N . GLN A 1 88 ? 6.942 6.208 -4.791 1.00 94.19 88 GLN A N 1
ATOM 682 C CA . GLN A 1 88 ? 8.340 5.747 -4.794 1.00 94.19 88 GLN A CA 1
ATOM 683 C C . GLN A 1 88 ? 8.649 4.630 -3.781 1.00 94.19 88 GLN A C 1
ATOM 685 O O . GLN A 1 88 ? 9.412 3.710 -4.075 1.00 94.19 88 GLN A O 1
ATOM 690 N N . ASN A 1 89 ? 8.033 4.656 -2.594 1.00 93.75 89 ASN A N 1
ATOM 691 C CA . ASN A 1 89 ? 8.253 3.609 -1.589 1.00 93.75 89 ASN A CA 1
ATOM 692 C C . ASN A 1 89 ? 7.777 2.230 -2.072 1.00 93.75 89 ASN A C 1
ATOM 694 O O . ASN A 1 89 ? 8.327 1.215 -1.648 1.00 93.75 89 ASN A O 1
ATOM 698 N N . ALA A 1 90 ? 6.778 2.182 -2.959 1.00 93.88 90 ALA A N 1
ATOM 699 C CA . ALA A 1 90 ? 6.330 0.932 -3.556 1.00 93.88 90 ALA A CA 1
ATOM 700 C C . ALA A 1 90 ? 7.357 0.387 -4.556 1.00 93.88 90 ALA A C 1
ATOM 702 O O . ALA A 1 90 ? 7.627 -0.810 -4.538 1.00 93.88 90 ALA A O 1
ATOM 703 N N . VAL A 1 91 ? 7.998 1.255 -5.349 1.00 93.06 91 VAL A N 1
ATOM 704 C CA . VAL A 1 91 ? 9.096 0.869 -6.255 1.00 93.06 91 VAL A CA 1
ATOM 705 C C . VAL A 1 91 ? 10.239 0.235 -5.465 1.00 93.06 91 VAL A C 1
ATOM 707 O O . VAL A 1 91 ? 10.663 -0.875 -5.773 1.00 93.06 91 VAL A O 1
ATOM 710 N N . ASN A 1 92 ? 10.680 0.890 -4.387 1.00 92.31 92 ASN A N 1
ATOM 711 C CA . ASN A 1 92 ? 11.745 0.364 -3.527 1.00 92.31 92 ASN A CA 1
ATOM 712 C C . ASN A 1 92 ? 11.380 -1.010 -2.949 1.00 92.31 92 ASN A C 1
ATOM 714 O O . ASN A 1 92 ? 12.232 -1.889 -2.817 1.00 92.31 92 ASN A O 1
ATOM 718 N N . LYS A 1 93 ? 10.101 -1.202 -2.611 1.00 93.19 93 LYS A N 1
ATOM 719 C CA . LYS A 1 93 ? 9.609 -2.464 -2.071 1.00 93.19 93 LYS A CA 1
ATOM 720 C C . LYS A 1 93 ? 9.591 -3.578 -3.116 1.00 93.19 93 LYS A C 1
ATOM 722 O O . LYS A 1 93 ? 10.000 -4.686 -2.795 1.00 93.19 93 LYS A O 1
ATOM 727 N N . LEU A 1 94 ? 9.174 -3.285 -4.348 1.00 92.69 94 LEU A N 1
ATOM 728 C CA . LEU A 1 94 ? 9.217 -4.235 -5.464 1.00 92.69 94 LEU A CA 1
ATOM 729 C C . LEU A 1 94 ? 10.651 -4.675 -5.762 1.00 92.69 94 LEU A C 1
ATOM 731 O O . LEU A 1 94 ? 10.914 -5.871 -5.799 1.00 92.69 94 LEU A O 1
ATOM 735 N N . VAL A 1 95 ? 11.588 -3.726 -5.839 1.00 91.06 95 VAL A N 1
ATOM 736 C CA . VAL A 1 95 ? 13.012 -4.037 -6.040 1.00 91.06 95 VAL A CA 1
ATOM 737 C C . VAL A 1 95 ? 13.536 -4.955 -4.934 1.00 91.06 95 VAL A C 1
ATOM 739 O O . VAL A 1 95 ? 14.220 -5.930 -5.221 1.00 91.06 95 VAL A O 1
ATOM 742 N N . ALA A 1 96 ? 13.193 -4.696 -3.669 1.00 88.81 96 ALA A N 1
ATOM 743 C CA . ALA A 1 96 ? 13.603 -5.568 -2.568 1.00 88.81 96 ALA A CA 1
ATOM 744 C C . ALA A 1 96 ? 13.042 -6.997 -2.702 1.00 88.81 96 ALA A C 1
ATOM 746 O O . ALA A 1 96 ? 13.758 -7.964 -2.432 1.00 88.81 96 ALA A O 1
ATOM 747 N N . LEU A 1 97 ? 11.783 -7.135 -3.136 1.00 85.00 97 LEU A N 1
ATOM 748 C CA . LEU A 1 97 ? 11.161 -8.436 -3.390 1.00 85.00 97 LEU A CA 1
ATOM 749 C C . LEU A 1 97 ? 11.866 -9.181 -4.536 1.00 85.00 97 LEU A C 1
ATOM 751 O O . LEU A 1 97 ? 12.163 -10.365 -4.384 1.00 85.00 97 LEU A O 1
ATOM 755 N N . ASP A 1 98 ? 12.197 -8.498 -5.630 1.00 84.81 98 ASP A N 1
ATOM 756 C CA . ASP A 1 98 ? 12.865 -9.106 -6.787 1.00 84.81 98 ASP A CA 1
ATOM 757 C C . ASP A 1 98 ? 14.313 -9.510 -6.470 1.00 84.81 98 ASP A C 1
ATOM 759 O O . ASP A 1 98 ? 14.745 -10.609 -6.823 1.00 84.81 98 ASP A O 1
ATOM 763 N N . THR A 1 99 ? 15.048 -8.678 -5.724 1.00 79.94 99 THR A N 1
ATOM 764 C CA . THR A 1 99 ? 16.410 -9.000 -5.274 1.00 79.94 99 THR A CA 1
ATOM 765 C C . THR A 1 99 ? 16.414 -10.226 -4.363 1.00 79.94 99 THR A C 1
ATOM 767 O O . THR A 1 99 ? 17.256 -11.105 -4.528 1.00 79.94 99 THR A O 1
ATOM 770 N N . SER A 1 100 ? 15.460 -10.340 -3.429 1.00 75.31 100 SER A N 1
ATOM 771 C CA . SER A 1 100 ? 15.366 -11.536 -2.577 1.00 75.31 100 SER A CA 1
ATOM 772 C C . SER A 1 100 ? 15.091 -12.815 -3.376 1.00 75.31 100 SER A C 1
ATOM 774 O O . SER A 1 100 ? 15.622 -13.874 -3.044 1.00 75.31 100 SER A O 1
ATOM 776 N N . GLU A 1 101 ? 14.331 -12.718 -4.470 1.00 75.75 101 GLU A N 1
ATOM 777 C CA . GLU A 1 101 ? 14.051 -13.847 -5.357 1.00 75.75 101 GLU A CA 1
ATOM 778 C C . GLU A 1 101 ? 15.292 -14.259 -6.169 1.00 75.75 101 GLU A C 1
ATOM 780 O O . GLU A 1 101 ? 15.563 -15.451 -6.331 1.00 75.75 101 GLU A O 1
ATOM 785 N N . GLN A 1 102 ? 16.074 -13.290 -6.654 1.00 67.62 102 GLN A N 1
ATOM 786 C CA . GLN A 1 102 ? 17.324 -13.546 -7.377 1.00 67.62 102 GLN A CA 1
ATOM 787 C C . GLN A 1 102 ? 18.394 -14.157 -6.467 1.00 67.62 102 GLN A C 1
ATOM 789 O O . GLN A 1 102 ? 18.957 -15.198 -6.804 1.00 67.62 102 GLN A O 1
ATOM 794 N N . VAL A 1 103 ? 18.594 -13.592 -5.273 1.00 70.31 103 VAL A N 1
ATOM 795 C CA . VAL A 1 103 ? 19.541 -14.123 -4.281 1.00 70.31 103 VAL A CA 1
ATOM 796 C C . VAL A 1 103 ? 19.151 -15.538 -3.850 1.00 70.31 103 VAL A C 1
ATOM 798 O O . VAL A 1 103 ? 20.026 -16.387 -3.699 1.00 70.31 103 VAL A O 1
ATOM 801 N N . ALA A 1 104 ? 17.858 -15.845 -3.700 1.00 64.00 104 ALA A N 1
ATOM 802 C CA . ALA A 1 104 ? 17.409 -17.202 -3.384 1.00 64.00 104 ALA A CA 1
ATOM 803 C C . ALA A 1 104 ? 17.740 -18.207 -4.506 1.00 64.00 104 ALA A C 1
ATOM 805 O O . ALA A 1 104 ? 18.221 -19.305 -4.221 1.00 64.00 104 ALA A O 1
ATOM 806 N N . LYS A 1 105 ? 17.554 -17.822 -5.777 1.00 64.19 105 LYS A N 1
ATOM 807 C CA . LYS A 1 105 ? 17.917 -18.652 -6.941 1.00 64.19 105 LYS A CA 1
ATOM 808 C C . LYS A 1 105 ? 19.429 -18.870 -7.038 1.00 64.19 105 LYS A C 1
ATOM 810 O O . LYS A 1 105 ? 19.872 -19.985 -7.298 1.00 64.19 105 LYS A O 1
ATOM 815 N N . GLU A 1 106 ? 20.225 -17.835 -6.788 1.00 57.25 106 GLU A N 1
ATOM 816 C CA . GLU A 1 106 ? 21.691 -17.918 -6.796 1.00 57.25 106 GLU A CA 1
ATOM 817 C C . GLU A 1 106 ? 22.234 -18.739 -5.617 1.00 57.25 106 GLU A C 1
ATOM 819 O O . GLU A 1 106 ? 23.150 -19.541 -5.790 1.00 57.25 106 GLU A O 1
ATOM 824 N N . THR A 1 107 ? 21.620 -18.620 -4.437 1.00 53.59 107 THR A N 1
ATOM 825 C CA . THR A 1 107 ? 21.983 -19.405 -3.246 1.00 53.59 107 THR A CA 1
ATOM 826 C C . THR A 1 107 ? 21.659 -20.889 -3.438 1.00 53.59 107 THR A C 1
ATOM 828 O O . THR A 1 107 ? 22.445 -21.747 -3.042 1.00 53.59 107 THR A O 1
ATOM 831 N N . GLN A 1 108 ? 20.561 -21.219 -4.125 1.00 53.09 108 GLN A N 1
ATOM 832 C CA . GLN A 1 108 ? 20.233 -22.602 -4.487 1.00 53.09 108 GLN A CA 1
ATOM 833 C C . GLN A 1 108 ? 21.264 -23.219 -5.455 1.00 53.09 108 GLN A C 1
ATOM 835 O O . GLN A 1 108 ? 21.524 -24.419 -5.383 1.00 53.09 108 GLN A O 1
ATOM 840 N N . CYS A 1 109 ? 21.914 -22.416 -6.306 1.00 45.38 109 CYS A N 1
ATOM 841 C CA . CYS A 1 109 ? 23.025 -22.866 -7.155 1.00 45.38 109 CYS A CA 1
ATOM 842 C C . CYS A 1 109 ? 24.343 -23.088 -6.386 1.00 45.38 109 CYS A C 1
ATOM 844 O O . CYS A 1 109 ? 25.239 -23.742 -6.914 1.00 45.38 109 CYS A O 1
ATOM 846 N N . GLN A 1 110 ? 24.482 -22.563 -5.162 1.00 50.34 110 GLN A N 1
ATOM 847 C CA . GLN A 1 110 ? 25.715 -22.640 -4.361 1.00 50.34 110 GLN A CA 1
ATOM 848 C C . GLN A 1 110 ? 25.638 -23.616 -3.170 1.00 50.34 110 GLN A C 1
ATOM 850 O O . GLN A 1 110 ? 26.645 -23.842 -2.504 1.00 50.34 110 GLN A O 1
ATOM 855 N N . GLN A 1 111 ? 24.481 -24.236 -2.911 1.00 47.12 111 GLN A N 1
ATOM 856 C CA . GLN A 1 111 ? 24.268 -25.179 -1.799 1.00 47.12 111 GLN A CA 1
ATOM 857 C C . GLN A 1 111 ? 24.579 -26.657 -2.121 1.00 47.12 111 GLN A C 1
ATOM 859 O O . GLN A 1 111 ? 24.177 -27.543 -1.368 1.00 47.12 111 GLN A O 1
ATOM 864 N N . THR A 1 112 ? 25.320 -26.977 -3.188 1.00 37.75 112 THR A N 1
ATOM 865 C CA . THR A 1 112 ? 25.920 -28.320 -3.286 1.00 37.75 112 THR A CA 1
ATOM 866 C C . THR A 1 112 ? 27.079 -28.413 -2.296 1.00 37.75 112 THR A C 1
ATOM 868 O O . THR A 1 112 ? 28.167 -27.895 -2.548 1.00 37.75 112 THR A O 1
ATOM 871 N N . GLU A 1 113 ? 26.824 -29.044 -1.154 1.00 41.69 113 GLU A N 1
ATOM 872 C CA . GLU A 1 113 ? 27.806 -29.362 -0.121 1.00 41.69 113 GLU A CA 1
ATOM 873 C C . GLU A 1 113 ? 29.021 -30.082 -0.735 1.00 41.69 113 GLU A C 1
ATOM 875 O O . GLU A 1 113 ? 28.888 -31.103 -1.415 1.00 41.69 113 GLU A O 1
ATOM 880 N N . TYR A 1 114 ? 30.224 -29.538 -0.524 1.00 43.56 114 TYR A N 1
ATOM 881 C CA . TYR A 1 114 ? 31.466 -30.214 -0.888 1.00 43.56 114 TYR A CA 1
ATOM 882 C C . TYR A 1 114 ? 31.642 -31.442 0.013 1.00 43.56 114 TYR A C 1
ATOM 884 O O . TYR A 1 114 ? 32.119 -31.344 1.143 1.00 43.56 114 TYR A O 1
ATOM 892 N N . VAL A 1 115 ? 31.272 -32.613 -0.502 1.00 42.47 115 VAL A N 1
ATOM 893 C CA . VAL A 1 115 ? 31.713 -33.900 0.038 1.00 42.47 115 VAL A CA 1
ATOM 894 C C . VAL A 1 115 ? 33.109 -34.159 -0.536 1.00 42.47 115 VAL A C 1
ATOM 896 O O . VAL A 1 115 ? 33.239 -34.241 -1.762 1.00 42.47 115 VAL A O 1
ATOM 899 N N . PRO A 1 116 ? 34.170 -34.272 0.286 1.00 37.44 116 PRO A N 1
ATOM 900 C CA . PRO A 1 116 ? 35.499 -34.563 -0.232 1.00 37.44 116 PRO A CA 1
ATOM 901 C C . PRO A 1 116 ? 35.449 -35.877 -1.027 1.00 37.44 116 PRO A C 1
ATOM 903 O O . PRO A 1 116 ? 34.885 -36.860 -0.534 1.00 37.44 116 PRO A O 1
ATOM 906 N N . PRO A 1 117 ? 36.000 -35.925 -2.254 1.00 36.69 117 PRO A N 1
ATOM 907 C CA . PRO A 1 117 ? 35.915 -37.119 -3.078 1.00 36.69 117 PRO A CA 1
ATOM 908 C C . PRO A 1 117 ? 36.610 -38.278 -2.360 1.00 36.69 117 PRO A C 1
ATOM 910 O O . PRO A 1 117 ? 37.816 -38.238 -2.104 1.00 36.69 117 PRO A O 1
ATOM 913 N N . LYS A 1 118 ? 35.844 -39.326 -2.030 1.00 39.31 118 LYS A N 1
ATOM 914 C CA . LYS A 1 118 ? 36.406 -40.610 -1.598 1.00 39.31 118 LYS A CA 1
ATOM 915 C C . LYS A 1 118 ? 37.353 -41.084 -2.710 1.00 39.31 118 LYS A C 1
ATOM 917 O O . LYS A 1 118 ? 36.927 -41.095 -3.868 1.00 39.31 118 LYS A O 1
ATOM 922 N N . PRO A 1 119 ? 38.611 -41.448 -2.401 1.00 34.19 119 PRO A N 1
ATOM 923 C CA . PRO A 1 119 ? 39.574 -41.828 -3.425 1.00 34.19 119 PRO A CA 1
ATOM 924 C C . PRO A 1 119 ? 39.006 -42.978 -4.274 1.00 34.19 119 PRO A C 1
ATOM 926 O O . PRO A 1 119 ? 38.439 -43.922 -3.710 1.00 34.19 119 PRO A O 1
ATOM 929 N N . PRO A 1 120 ? 39.096 -42.888 -5.613 1.00 39.03 120 PRO A N 1
ATOM 930 C CA . PRO A 1 120 ? 38.424 -43.823 -6.501 1.00 39.03 120 PRO A CA 1
ATOM 931 C C . PRO A 1 120 ? 38.973 -45.238 -6.303 1.00 39.03 120 PRO A C 1
ATOM 933 O O . PRO A 1 120 ? 40.163 -45.492 -6.473 1.00 39.03 120 PRO A O 1
ATOM 936 N N . THR A 1 121 ? 38.076 -46.161 -5.958 1.00 34.41 121 THR A N 1
ATOM 937 C CA . THR A 1 121 ? 38.302 -47.595 -6.158 1.00 34.41 121 THR A CA 1
ATOM 938 C C . THR A 1 121 ? 37.749 -47.946 -7.531 1.00 34.41 121 THR A C 1
ATOM 940 O O . THR A 1 121 ? 36.637 -47.560 -7.887 1.00 34.41 121 THR A O 1
ATOM 943 N N . LEU A 1 122 ? 38.599 -48.582 -8.329 1.00 37.84 122 LEU A N 1
ATOM 944 C CA . LEU A 1 122 ? 38.359 -48.939 -9.717 1.00 37.84 122 LEU A CA 1
ATOM 945 C C . LEU A 1 122 ? 37.535 -50.235 -9.752 1.00 37.84 122 LEU A C 1
ATOM 947 O O . LEU A 1 122 ? 38.067 -51.277 -9.386 1.00 37.84 122 LEU A O 1
ATOM 951 N N . ASP A 1 123 ? 36.279 -50.189 -10.199 1.00 30.44 123 ASP A N 1
ATOM 952 C CA . ASP A 1 123 ? 35.668 -51.344 -10.867 1.00 30.44 123 ASP A CA 1
ATOM 953 C C . ASP A 1 123 ? 34.586 -50.910 -11.866 1.00 30.44 123 ASP A C 1
ATOM 955 O O . ASP A 1 123 ? 33.772 -50.018 -11.616 1.00 30.44 123 ASP A O 1
ATOM 959 N N . LEU A 1 124 ? 34.654 -51.539 -13.035 1.00 41.34 124 LEU A N 1
ATOM 960 C CA . LEU A 1 124 ? 33.829 -51.366 -14.210 1.00 41.34 124 LEU A CA 1
ATOM 961 C C . LEU A 1 124 ? 32.458 -52.013 -13.983 1.00 41.34 124 LEU A C 1
ATOM 963 O O . LEU A 1 124 ? 32.387 -53.220 -13.789 1.00 41.34 124 LEU A O 1
ATOM 967 N 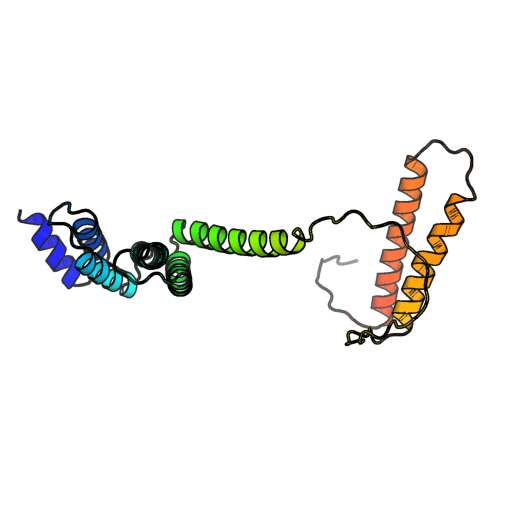N . ASN A 1 125 ? 31.369 -51.245 -14.108 1.00 40.59 125 ASN A N 1
ATOM 968 C CA . ASN A 1 125 ? 30.211 -51.568 -14.961 1.00 40.59 125 ASN A CA 1
ATOM 969 C C . ASN A 1 125 ? 29.002 -50.658 -14.668 1.00 40.59 125 ASN A C 1
ATOM 971 O O . ASN A 1 125 ? 28.629 -50.441 -13.522 1.00 40.59 125 ASN A O 1
ATOM 975 N N . GLN A 1 126 ? 28.360 -50.224 -15.762 1.00 29.98 126 GLN A N 1
ATOM 976 C CA . GLN A 1 126 ? 27.060 -49.537 -15.882 1.00 29.98 126 GLN A CA 1
ATOM 977 C C . GLN A 1 126 ? 27.023 -48.008 -15.683 1.00 29.98 126 GLN A C 1
ATOM 979 O O . GLN A 1 126 ? 26.495 -47.481 -14.710 1.00 29.98 126 GLN A O 1
ATOM 984 N N . GLN A 1 127 ? 27.452 -47.280 -16.722 1.00 28.00 127 GLN A N 1
ATOM 985 C CA . GLN A 1 127 ? 26.919 -45.951 -17.041 1.00 28.00 127 GLN A CA 1
ATOM 986 C C . GLN A 1 127 ? 25.791 -46.084 -18.077 1.00 28.00 127 GLN A C 1
ATOM 988 O O . GLN A 1 127 ? 26.033 -46.119 -19.281 1.00 28.00 127 GLN A O 1
ATOM 993 N N . SER A 1 128 ? 24.546 -46.127 -17.607 1.00 33.03 128 SER A N 1
ATOM 994 C CA . SER A 1 128 ? 23.365 -45.803 -18.412 1.00 33.03 128 SER A CA 1
ATOM 995 C C . SER A 1 128 ? 22.528 -44.772 -17.655 1.00 33.03 128 SER A C 1
ATOM 997 O O . SER A 1 128 ? 21.728 -45.131 -16.795 1.00 33.03 128 SER A O 1
ATOM 999 N N . TYR A 1 129 ? 22.718 -43.484 -17.956 1.00 23.17 129 TYR A N 1
ATOM 1000 C CA . TYR A 1 129 ? 21.803 -42.424 -17.523 1.00 23.17 129 TYR A CA 1
ATOM 1001 C C . TYR A 1 129 ? 21.583 -41.410 -18.655 1.00 23.17 129 TYR A C 1
ATOM 1003 O O . TYR A 1 129 ? 22.390 -40.523 -18.914 1.00 23.17 129 TYR A O 1
ATOM 1011 N N . ASN A 1 130 ? 20.496 -41.670 -19.378 1.00 28.86 130 ASN A N 1
ATOM 1012 C CA . ASN A 1 130 ? 19.639 -40.819 -20.204 1.00 28.86 130 ASN A CA 1
ATOM 1013 C C . ASN A 1 130 ? 20.145 -39.432 -20.646 1.00 28.86 130 ASN A C 1
ATOM 1015 O O . ASN A 1 130 ? 20.145 -38.457 -19.898 1.00 28.86 130 ASN A O 1
ATOM 1019 N N . GLN A 1 131 ? 20.405 -39.334 -21.953 1.00 33.59 131 GLN A N 1
ATOM 1020 C CA . GLN A 1 131 ? 20.356 -38.092 -22.722 1.00 33.59 131 GLN A CA 1
ATOM 1021 C C . GLN A 1 131 ? 18.909 -37.580 -22.834 1.00 33.59 131 GLN A C 1
ATOM 1023 O O . GLN A 1 131 ? 18.046 -38.283 -23.358 1.00 33.59 131 GLN A O 1
ATOM 1028 N N . SER A 1 132 ? 18.669 -36.313 -22.482 1.00 25.89 132 SER A N 1
ATOM 1029 C CA . SER A 1 132 ? 17.592 -35.524 -23.094 1.00 25.89 132 SER A CA 1
ATOM 1030 C C . SER A 1 132 ? 18.065 -34.111 -23.466 1.00 25.89 132 SER A C 1
ATOM 1032 O O . SER A 1 132 ? 18.099 -33.197 -22.651 1.00 25.89 132 SER A O 1
ATOM 1034 N N . ASN A 1 133 ? 18.413 -33.975 -24.745 1.00 33.88 133 ASN A N 1
ATOM 1035 C CA . ASN A 1 133 ? 17.972 -32.924 -25.665 1.00 33.88 133 ASN A CA 1
ATOM 1036 C C . ASN A 1 133 ? 18.209 -31.443 -25.313 1.00 33.88 133 ASN A C 1
ATOM 1038 O O . ASN A 1 133 ? 17.291 -30.730 -24.930 1.00 33.88 133 ASN A O 1
ATOM 1042 N N . ASN A 1 134 ? 19.381 -30.939 -25.713 1.00 34.97 134 ASN A N 1
ATOM 1043 C CA . ASN A 1 134 ? 19.441 -29.738 -26.554 1.00 34.97 134 ASN A CA 1
ATOM 1044 C C . ASN A 1 134 ? 20.634 -29.831 -27.519 1.00 34.97 134 ASN A C 1
ATOM 1046 O O . ASN A 1 134 ? 21.788 -29.622 -27.155 1.00 34.97 134 ASN A O 1
ATOM 1050 N N . LYS A 1 135 ? 20.350 -30.224 -28.765 1.00 32.91 135 LYS A N 1
ATOM 1051 C CA . LYS A 1 135 ? 21.342 -30.423 -29.830 1.00 32.91 135 LYS A CA 1
ATOM 1052 C C . LYS A 1 135 ? 21.513 -29.116 -30.617 1.00 32.91 135 LYS A C 1
ATOM 1054 O O . LYS A 1 135 ? 20.534 -28.688 -31.234 1.00 32.91 135 LYS A O 1
ATOM 1059 N N . PRO A 1 136 ? 22.710 -28.504 -30.696 1.00 33.06 136 PRO A N 1
ATOM 1060 C CA . PRO A 1 136 ? 22.934 -27.415 -31.637 1.00 33.06 136 PRO A CA 1
ATOM 1061 C C . PRO A 1 136 ? 22.915 -27.975 -33.066 1.00 33.06 136 PRO A C 1
ATOM 1063 O O . PRO A 1 136 ? 23.724 -28.821 -33.455 1.00 33.06 136 PRO A O 1
ATOM 1066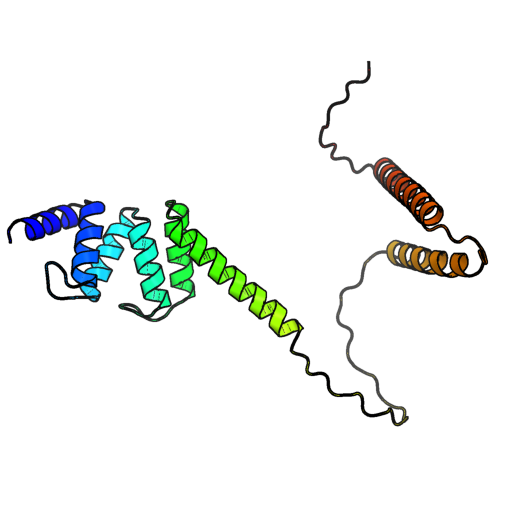 N N . LYS A 1 137 ? 21.937 -27.526 -33.855 1.00 45.41 137 LYS A N 1
ATOM 1067 C CA . LYS A 1 137 ? 21.762 -27.876 -35.268 1.00 45.41 137 LYS A CA 1
ATOM 1068 C C . LYS A 1 137 ? 22.748 -27.091 -36.139 1.00 45.41 137 LYS A C 1
ATOM 1070 O O . LYS A 1 137 ? 22.328 -26.209 -36.869 1.00 45.41 137 LYS A O 1
ATOM 1075 N N . SER A 1 138 ? 24.046 -27.383 -36.085 1.00 46.16 138 SER A N 1
ATOM 1076 C CA . SER A 1 138 ? 24.955 -27.026 -37.186 1.00 46.16 138 SER A CA 1
ATOM 1077 C C . SER A 1 138 ? 26.322 -27.682 -37.019 1.00 46.16 138 SER A C 1
ATOM 1079 O O . SER A 1 138 ? 27.010 -27.458 -36.024 1.00 46.16 138 SER A O 1
ATOM 1081 N N . LYS A 1 139 ? 26.756 -28.451 -38.027 1.00 49.12 139 LYS A N 1
ATOM 1082 C CA . LYS A 1 139 ? 28.121 -29.010 -38.095 1.00 49.12 139 LYS A CA 1
ATOM 1083 C C . LYS A 1 139 ? 29.194 -27.906 -38.112 1.00 49.12 139 LYS A C 1
ATOM 1085 O O . LYS A 1 139 ? 30.330 -28.164 -37.739 1.00 49.12 139 LYS A O 1
ATOM 1090 N N . VAL A 1 140 ? 28.820 -26.675 -38.472 1.00 53.09 140 VAL A N 1
ATOM 1091 C CA . VAL A 1 140 ? 29.713 -25.510 -38.525 1.00 53.09 140 VAL A CA 1
ATOM 1092 C C . VAL A 1 140 ? 30.136 -25.056 -37.123 1.00 53.09 140 VAL A C 1
ATOM 1094 O O . VAL A 1 140 ? 31.299 -24.733 -36.917 1.00 53.09 140 VAL A O 1
ATOM 1097 N N . VAL A 1 141 ? 29.240 -25.114 -36.129 1.00 53.19 141 VAL A N 1
ATOM 1098 C CA . VAL A 1 141 ? 29.531 -24.665 -34.749 1.00 53.19 141 VAL A CA 1
ATOM 1099 C C . VAL A 1 141 ? 30.537 -25.591 -34.057 1.00 53.19 141 VAL A C 1
ATOM 1101 O O . VAL A 1 141 ? 31.416 -25.123 -33.339 1.00 53.19 141 VAL A O 1
ATOM 1104 N N . ALA A 1 142 ? 30.473 -26.897 -34.331 1.00 50.06 142 ALA A N 1
ATOM 1105 C CA . ALA A 1 142 ? 31.439 -27.868 -33.815 1.00 50.06 142 ALA A CA 1
ATOM 1106 C C . ALA A 1 142 ? 32.832 -27.713 -34.455 1.00 50.06 142 ALA A C 1
ATOM 1108 O O . ALA A 1 142 ? 33.839 -27.834 -33.762 1.00 50.06 142 ALA A O 1
ATOM 1109 N N . ILE A 1 143 ? 32.896 -27.399 -35.756 1.00 56.62 143 ILE A N 1
ATOM 1110 C CA . ILE A 1 143 ? 34.163 -27.141 -36.460 1.00 56.62 143 ILE A CA 1
ATOM 1111 C C . ILE A 1 143 ? 34.789 -25.822 -35.977 1.00 56.62 143 ILE A C 1
ATOM 1113 O O . ILE A 1 143 ? 35.990 -25.779 -35.726 1.00 56.62 143 ILE A O 1
ATOM 1117 N N . LEU A 1 144 ? 33.983 -24.775 -35.762 1.00 55.16 144 LEU A N 1
ATOM 1118 C CA . LEU A 1 144 ? 34.455 -23.499 -35.211 1.00 55.16 144 LEU A CA 1
ATOM 1119 C C . LEU A 1 144 ? 34.994 -23.646 -33.781 1.00 55.16 144 LEU A C 1
ATOM 1121 O O . LEU A 1 144 ? 36.061 -23.117 -33.484 1.00 55.16 144 LEU A O 1
ATOM 1125 N N . LEU A 1 145 ? 34.318 -24.415 -32.920 1.00 57.44 145 LEU A N 1
ATOM 1126 C CA . LEU A 1 145 ? 34.794 -24.710 -31.562 1.00 57.44 145 LEU A CA 1
ATOM 1127 C C . LEU A 1 145 ? 36.087 -25.544 -31.558 1.00 57.44 145 LEU A C 1
ATOM 1129 O O . LEU A 1 145 ? 36.978 -25.288 -30.749 1.00 57.44 145 LEU A O 1
ATOM 1133 N N . ALA A 1 146 ? 36.228 -26.501 -32.480 1.00 60.84 146 ALA A N 1
ATOM 1134 C CA . ALA A 1 146 ? 37.437 -27.317 -32.607 1.00 60.84 146 ALA A CA 1
ATOM 1135 C C . ALA A 1 146 ? 38.650 -26.508 -33.102 1.00 60.84 146 ALA A C 1
ATOM 1137 O O . ALA A 1 146 ? 39.759 -26.697 -32.604 1.00 60.84 146 ALA A O 1
ATOM 1138 N N . LEU A 1 147 ? 38.449 -25.567 -34.029 1.00 62.38 147 LEU A N 1
ATOM 1139 C CA . LEU A 1 147 ? 39.507 -24.662 -34.493 1.00 62.38 147 LEU A CA 1
ATOM 1140 C C . LEU A 1 147 ? 39.908 -23.643 -33.411 1.00 62.38 147 LEU A C 1
ATOM 1142 O O . LEU A 1 147 ? 41.090 -23.318 -33.290 1.00 62.38 147 LEU A O 1
ATOM 1146 N N . PHE A 1 148 ? 38.958 -23.203 -32.577 1.00 57.44 148 PHE A N 1
ATOM 1147 C CA . PHE A 1 148 ? 39.220 -22.296 -31.452 1.00 57.44 148 PHE A CA 1
ATOM 1148 C C . PHE A 1 148 ? 40.069 -22.942 -30.349 1.00 57.44 148 PHE A C 1
ATOM 1150 O O . PHE A 1 148 ? 40.962 -22.302 -29.797 1.00 57.44 148 PHE A O 1
ATOM 1157 N N . LEU A 1 149 ? 39.831 -24.222 -30.051 1.00 58.47 149 LEU A N 1
ATOM 1158 C CA . LEU A 1 149 ? 40.610 -24.964 -29.055 1.00 58.47 149 LEU A CA 1
ATOM 1159 C C . LEU A 1 149 ? 41.939 -25.496 -29.621 1.00 58.47 149 LEU A C 1
ATOM 1161 O O . LEU A 1 149 ? 42.922 -25.588 -28.887 1.00 58.47 149 LEU A O 1
ATOM 1165 N N . GLY A 1 150 ? 42.006 -25.789 -30.925 1.00 48.00 150 GLY A N 1
ATOM 1166 C CA . GLY A 1 150 ? 43.220 -26.268 -31.595 1.00 48.00 150 GLY A CA 1
ATOM 1167 C C . GLY A 1 150 ? 44.295 -25.197 -31.828 1.00 48.00 150 GLY A C 1
ATOM 1168 O O . GLY A 1 150 ? 45.477 -25.527 -31.862 1.00 48.00 150 GLY A O 1
ATOM 1169 N N . GLY A 1 151 ? 43.922 -23.917 -31.949 1.00 55.94 151 GLY A N 1
ATOM 1170 C CA . GLY A 1 151 ? 44.875 -22.822 -32.185 1.00 55.94 151 GLY A CA 1
ATOM 1171 C C . GLY A 1 151 ? 45.599 -22.308 -30.934 1.00 55.94 151 GLY A C 1
ATOM 1172 O O . GLY A 1 151 ? 46.718 -21.804 -31.029 1.00 55.94 151 GLY A O 1
ATOM 1173 N N . PHE A 1 152 ? 45.000 -22.455 -29.748 1.00 50.00 152 PHE A N 1
ATOM 1174 C CA . PHE A 1 152 ? 45.543 -21.878 -28.509 1.00 50.00 152 PHE A CA 1
ATOM 1175 C C . PHE A 1 152 ? 46.654 -22.735 -27.873 1.00 50.00 152 PHE A C 1
ATOM 1177 O O . PHE A 1 152 ? 47.504 -22.223 -27.148 1.00 50.00 152 PHE A O 1
ATOM 1184 N N . GLY A 1 153 ? 46.687 -24.037 -28.178 1.00 48.78 153 GLY A N 1
ATOM 1185 C CA . GLY A 1 153 ? 47.665 -24.976 -27.619 1.00 48.78 153 GLY A CA 1
ATOM 1186 C C . GLY A 1 153 ? 49.064 -24.910 -28.241 1.00 48.78 153 GLY A C 1
ATOM 1187 O O . GLY A 1 153 ? 50.020 -25.362 -27.619 1.00 48.78 153 GLY A O 1
ATOM 1188 N N . ILE A 1 154 ? 49.217 -24.341 -29.442 1.00 50.41 154 ILE A N 1
ATOM 1189 C CA . ILE A 1 154 ? 50.480 -24.422 -30.203 1.00 50.41 154 ILE A CA 1
ATOM 1190 C C . ILE A 1 154 ? 51.384 -23.195 -29.976 1.00 50.41 154 ILE A C 1
ATOM 1192 O O . ILE A 1 154 ? 52.596 -23.276 -30.159 1.00 50.41 154 ILE A O 1
ATOM 1196 N N . HIS A 1 155 ? 50.838 -22.065 -29.511 1.00 44.53 155 HIS A N 1
ATOM 1197 C CA . HIS A 1 155 ? 51.631 -20.843 -29.312 1.00 44.53 155 HIS A CA 1
ATOM 1198 C C . HIS A 1 155 ? 52.448 -20.825 -28.009 1.00 44.53 155 HIS A C 1
ATOM 1200 O O . HIS A 1 155 ? 53.492 -20.183 -27.963 1.00 44.53 155 HIS A O 1
ATOM 1206 N N . ASN A 1 156 ? 52.043 -21.562 -26.969 1.00 42.50 156 ASN A N 1
ATOM 1207 C CA . ASN A 1 156 ? 52.780 -21.589 -25.694 1.00 42.50 156 ASN A CA 1
ATOM 1208 C C . ASN A 1 156 ? 54.043 -22.475 -25.707 1.00 42.50 156 ASN A C 1
ATOM 1210 O O . ASN A 1 156 ? 54.743 -22.544 -24.700 1.00 42.50 156 ASN A O 1
ATOM 1214 N N . PHE A 1 157 ? 54.360 -23.129 -26.831 1.00 45.34 157 PHE A N 1
ATOM 1215 C CA . PHE A 1 157 ? 55.577 -23.938 -26.985 1.00 45.34 157 PHE A CA 1
ATOM 1216 C C . PHE A 1 157 ? 56.696 -23.226 -27.771 1.00 45.34 157 PHE A C 1
ATOM 1218 O O . PHE A 1 157 ? 57.860 -23.601 -27.666 1.00 45.34 157 PHE A O 1
ATOM 1225 N N . TYR A 1 158 ? 56.384 -22.149 -28.499 1.00 43.41 158 TYR A N 1
ATOM 1226 C CA . TYR A 1 158 ? 57.363 -21.335 -29.223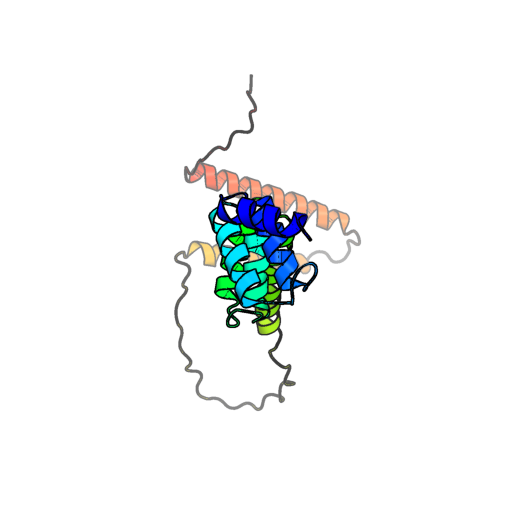 1.00 43.41 158 TYR A CA 1
ATOM 1227 C C . TYR A 1 158 ? 57.281 -19.891 -28.743 1.00 43.41 158 TYR A C 1
ATOM 1229 O O . TYR A 1 158 ? 56.587 -19.088 -29.346 1.00 43.41 158 TYR A O 1
ATOM 1237 N N . LEU A 1 159 ? 57.954 -19.589 -27.630 1.00 38.69 159 LEU A N 1
ATOM 1238 C CA . LEU A 1 159 ? 58.597 -18.302 -27.306 1.00 38.69 159 LEU A CA 1
ATOM 1239 C C . LEU A 1 159 ? 59.148 -18.393 -25.873 1.00 38.69 159 LEU A C 1
ATOM 1241 O O . LEU A 1 159 ? 58.729 -17.698 -24.947 1.00 38.69 159 LEU A O 1
ATOM 1245 N N . GLY A 1 160 ? 60.131 -19.275 -25.682 1.00 45.50 160 GLY A N 1
ATOM 1246 C CA . GLY A 1 160 ? 61.071 -19.098 -24.583 1.00 45.50 160 GLY A CA 1
ATOM 1247 C C . GLY A 1 160 ? 61.833 -17.789 -24.810 1.00 45.50 160 GLY A C 1
ATOM 1248 O O . GLY A 1 160 ? 62.483 -17.645 -25.840 1.00 45.50 160 GLY A O 1
ATOM 1249 N N . ASN A 1 161 ? 61.749 -16.866 -23.845 1.00 49.28 161 ASN A N 1
ATOM 1250 C CA . ASN A 1 161 ? 62.515 -15.610 -23.722 1.00 49.28 161 ASN A CA 1
ATOM 1251 C C . ASN A 1 161 ? 61.983 -14.310 -24.359 1.00 49.28 161 ASN A C 1
ATOM 1253 O O . ASN A 1 161 ? 62.766 -13.570 -24.949 1.00 49.28 161 ASN A O 1
ATOM 1257 N N . ILE A 1 162 ? 60.732 -13.899 -24.106 1.00 48.53 162 ILE A N 1
ATOM 1258 C CA . ILE A 1 162 ? 60.399 -12.455 -24.153 1.00 48.53 162 ILE A CA 1
ATOM 1259 C C . ILE A 1 162 ? 59.597 -12.045 -22.908 1.00 48.53 162 ILE A C 1
ATOM 1261 O O . ILE A 1 162 ? 58.397 -12.276 -22.810 1.00 48.53 162 ILE A O 1
ATOM 1265 N N . LYS A 1 163 ? 60.260 -11.406 -21.933 1.00 46.53 163 LYS A N 1
ATOM 1266 C CA . LYS A 1 163 ? 59.637 -10.845 -20.716 1.00 46.53 163 LYS A CA 1
ATOM 1267 C C . LYS A 1 163 ? 58.981 -9.477 -20.978 1.00 46.53 163 LYS A C 1
ATOM 1269 O O . LYS A 1 163 ? 59.385 -8.483 -20.383 1.00 46.53 163 LYS A O 1
ATOM 1274 N N . SER A 1 164 ? 57.985 -9.388 -21.860 1.00 52.06 164 SER A N 1
ATOM 1275 C CA . SER A 1 164 ? 57.207 -8.143 -21.993 1.00 52.06 164 SER A CA 1
ATOM 1276 C C . SER A 1 164 ? 55.760 -8.405 -22.408 1.00 52.06 164 SER A C 1
ATOM 1278 O O . SER A 1 164 ? 55.452 -8.569 -23.587 1.00 52.06 164 SER A O 1
ATOM 1280 N N . GLY A 1 165 ? 54.857 -8.412 -21.420 1.00 56.00 165 GLY A N 1
ATOM 1281 C CA . GLY A 1 165 ? 53.415 -8.639 -21.603 1.00 56.00 165 GLY A CA 1
ATOM 1282 C C . GLY A 1 165 ? 52.713 -7.627 -22.521 1.00 56.00 165 GLY A C 1
ATOM 1283 O O . GLY A 1 165 ? 51.597 -7.875 -22.967 1.00 56.00 165 GLY A O 1
ATOM 1284 N N . ILE A 1 166 ? 53.378 -6.523 -22.871 1.00 58.00 166 ILE A N 1
ATOM 1285 C CA . ILE A 1 166 ? 52.859 -5.491 -23.778 1.00 58.00 166 ILE A CA 1
ATOM 1286 C C . ILE A 1 166 ? 52.763 -6.014 -25.221 1.00 58.00 166 ILE A C 1
ATOM 1288 O O . ILE A 1 166 ? 51.784 -5.733 -25.907 1.00 58.00 166 ILE A O 1
ATOM 1292 N N . ILE A 1 167 ? 53.722 -6.829 -25.679 1.00 56.06 167 ILE A N 1
ATOM 1293 C CA . ILE A 1 167 ? 53.699 -7.393 -27.044 1.00 56.06 167 ILE A CA 1
ATOM 1294 C C . ILE A 1 167 ? 52.588 -8.443 -27.171 1.00 56.06 167 ILE A C 1
ATOM 1296 O O . ILE A 1 167 ? 51.905 -8.514 -28.190 1.00 56.06 167 ILE A O 1
ATOM 1300 N N . GLN A 1 168 ? 52.349 -9.208 -26.105 1.00 54.16 168 GLN A N 1
ATOM 1301 C CA . GLN A 1 168 ? 51.295 -10.218 -26.060 1.00 54.16 168 GLN A CA 1
ATOM 1302 C C . GLN A 1 168 ? 49.899 -9.581 -26.039 1.00 54.16 168 GLN A C 1
ATOM 1304 O O . GLN A 1 168 ? 49.000 -10.061 -26.723 1.00 54.16 168 GLN A O 1
ATOM 1309 N N . LEU A 1 169 ? 49.739 -8.447 -25.348 1.00 55.69 169 LEU A N 1
ATOM 1310 C CA . LEU A 1 169 ? 48.520 -7.635 -25.396 1.00 55.69 169 LEU A CA 1
ATOM 1311 C C . LEU A 1 169 ? 48.292 -7.006 -26.780 1.00 55.69 169 LEU A C 1
ATOM 1313 O O . LEU A 1 169 ? 47.174 -7.071 -27.279 1.00 55.69 169 LEU A O 1
ATOM 1317 N N . LEU A 1 170 ? 49.329 -6.471 -27.437 1.00 57.31 170 LEU A N 1
ATOM 1318 C CA . LEU A 1 170 ? 49.230 -5.873 -28.780 1.00 57.31 170 LEU A CA 1
ATOM 1319 C C . LEU A 1 170 ? 48.897 -6.902 -29.876 1.00 57.31 170 LEU A C 1
ATOM 1321 O O . LEU A 1 170 ? 48.099 -6.622 -30.773 1.00 57.31 170 LEU A O 1
ATOM 1325 N N . LEU A 1 171 ? 49.453 -8.114 -29.791 1.00 55.41 171 LEU A N 1
ATOM 1326 C CA . LEU A 1 171 ? 49.110 -9.215 -30.699 1.00 55.41 171 LEU A CA 1
ATOM 1327 C C . LEU A 1 171 ? 47.693 -9.750 -30.440 1.00 55.41 171 LEU A C 1
ATOM 1329 O O . LEU A 1 171 ? 46.971 -10.071 -31.382 1.00 55.41 171 LEU A O 1
ATOM 1333 N N . CYS A 1 172 ? 47.246 -9.764 -29.181 1.00 58.62 172 CYS A N 1
ATOM 1334 C CA . CYS A 1 172 ? 45.863 -10.099 -28.843 1.00 58.62 172 CYS A CA 1
ATOM 1335 C C . CYS A 1 172 ? 44.882 -9.030 -29.366 1.00 58.62 172 CYS A C 1
ATOM 1337 O O . CYS A 1 172 ? 43.817 -9.355 -29.885 1.00 58.62 172 CYS A O 1
ATOM 1339 N N . TRP A 1 173 ? 45.265 -7.750 -29.320 1.00 52.09 173 TRP A N 1
ATOM 1340 C CA . TRP A 1 173 ? 44.434 -6.636 -29.793 1.00 52.09 173 TRP A CA 1
ATOM 1341 C C . TRP A 1 173 ? 44.313 -6.580 -31.323 1.00 52.09 173 TRP A C 1
ATOM 1343 O O . TRP A 1 173 ? 43.232 -6.322 -31.860 1.00 52.09 173 TRP A O 1
ATOM 1353 N N . THR A 1 174 ? 45.390 -6.909 -32.040 1.00 53.56 174 THR A N 1
ATOM 1354 C CA . THR A 1 174 ? 45.351 -7.056 -33.505 1.00 53.56 174 THR A CA 1
ATOM 1355 C C . THR A 1 174 ? 44.576 -8.312 -33.926 1.00 53.56 174 THR A C 1
ATOM 1357 O O . THR A 1 174 ? 43.800 -8.258 -34.872 1.00 53.56 174 THR A O 1
ATOM 1360 N N . GLY A 1 175 ? 44.661 -9.420 -33.182 1.00 62.12 175 GLY A N 1
ATOM 1361 C CA . GLY A 1 175 ? 43.867 -10.628 -33.457 1.00 62.12 175 GLY A CA 1
ATOM 1362 C C . GLY A 1 175 ? 42.352 -10.444 -33.278 1.00 62.12 175 GLY A C 1
ATOM 1363 O O . GLY A 1 175 ? 41.567 -10.896 -34.113 1.00 62.12 175 GLY A O 1
ATOM 1364 N N . VAL A 1 176 ? 41.924 -9.739 -32.225 1.00 64.81 176 VAL A N 1
ATOM 1365 C CA . VAL A 1 176 ? 40.496 -9.482 -31.944 1.00 64.81 176 VAL A CA 1
ATOM 1366 C C . VAL A 1 176 ? 39.859 -8.564 -32.994 1.00 64.81 176 VAL A C 1
ATOM 1368 O O . VAL A 1 176 ? 38.694 -8.751 -33.346 1.00 64.81 176 VAL A O 1
ATOM 1371 N N . SER A 1 177 ? 40.623 -7.619 -33.544 1.00 67.44 177 SER A N 1
ATOM 1372 C CA . SER A 1 177 ? 40.148 -6.715 -34.600 1.00 67.44 177 SER A CA 1
ATOM 1373 C C . SER A 1 177 ? 39.987 -7.419 -35.954 1.00 67.44 177 SER A C 1
ATOM 1375 O O . SER A 1 177 ? 38.979 -7.202 -36.625 1.00 67.44 177 SER A O 1
ATOM 1377 N N . TYR A 1 178 ? 40.888 -8.338 -36.322 1.00 71.69 178 TYR A N 1
ATOM 1378 C CA . TYR A 1 178 ? 40.700 -9.185 -37.512 1.00 71.69 178 TYR A CA 1
ATOM 1379 C C . TYR A 1 178 ? 39.502 -10.131 -37.380 1.00 71.69 178 TYR A C 1
ATOM 1381 O O . TYR A 1 178 ? 38.795 -10.360 -38.360 1.00 71.69 178 TYR A O 1
ATOM 1389 N N . LEU A 1 179 ? 39.239 -10.652 -36.176 1.00 71.44 179 LEU A N 1
ATOM 1390 C CA . LEU A 1 179 ? 38.084 -11.515 -35.932 1.00 71.44 179 LEU A CA 1
ATOM 1391 C C . LEU A 1 179 ? 36.760 -10.747 -36.084 1.00 71.44 179 LEU A C 1
ATOM 1393 O O . LEU A 1 179 ? 35.829 -11.262 -36.696 1.00 71.44 179 LEU A O 1
ATOM 1397 N N . TRP A 1 180 ? 36.690 -9.502 -35.598 1.00 69.00 180 TRP A N 1
ATOM 1398 C CA . TRP A 1 180 ? 35.529 -8.623 -35.798 1.00 69.00 180 TRP A CA 1
ATOM 1399 C C . TRP A 1 180 ? 35.323 -8.244 -37.270 1.00 69.00 180 TRP A C 1
ATOM 1401 O O . TRP A 1 180 ? 34.208 -8.348 -37.774 1.00 69.00 180 TRP A O 1
ATOM 1411 N N . ALA A 1 181 ? 36.397 -7.904 -37.991 1.00 72.81 181 ALA A N 1
ATOM 1412 C CA . ALA A 1 181 ? 36.328 -7.600 -39.422 1.00 72.81 181 ALA A CA 1
ATOM 1413 C C . ALA A 1 181 ? 35.877 -8.811 -40.263 1.00 72.81 181 ALA A C 1
ATOM 1415 O O . ALA A 1 181 ? 35.126 -8.665 -41.226 1.00 72.81 181 ALA A O 1
ATOM 1416 N N . LEU A 1 182 ? 36.302 -10.021 -39.886 1.00 73.69 182 LEU A N 1
ATOM 1417 C CA . LEU A 1 182 ? 35.872 -11.254 -40.541 1.00 73.69 182 LEU A CA 1
ATOM 1418 C C . LEU A 1 182 ? 34.391 -11.554 -40.265 1.00 73.69 182 LEU A C 1
ATOM 1420 O O . LEU A 1 182 ? 33.679 -11.979 -41.171 1.00 73.69 182 LEU A O 1
ATOM 1424 N N . ILE A 1 183 ? 33.911 -11.304 -39.042 1.00 73.31 183 ILE A N 1
ATOM 1425 C CA . ILE A 1 183 ? 32.489 -11.434 -38.690 1.00 73.31 183 ILE A CA 1
ATOM 1426 C C . ILE A 1 183 ? 31.638 -10.454 -39.510 1.00 73.31 183 ILE A C 1
ATOM 1428 O O . ILE A 1 183 ? 30.598 -10.857 -40.029 1.00 73.31 183 ILE A O 1
ATOM 1432 N N . ASP A 1 184 ? 32.088 -9.212 -39.698 1.00 72.00 184 ASP A N 1
ATOM 1433 C CA . ASP A 1 184 ? 31.377 -8.230 -40.527 1.00 72.00 184 ASP A CA 1
ATOM 1434 C C . ASP A 1 184 ? 31.398 -8.588 -42.022 1.00 72.00 184 ASP A C 1
ATOM 1436 O O . ASP A 1 184 ? 30.377 -8.457 -42.697 1.00 72.00 184 ASP A O 1
ATOM 1440 N N . LEU A 1 185 ? 32.496 -9.148 -42.543 1.00 70.06 185 LEU A N 1
ATOM 1441 C CA . LEU A 1 185 ? 32.533 -9.688 -43.910 1.00 70.06 185 LEU A CA 1
ATOM 1442 C C . LEU A 1 185 ? 31.588 -10.880 -44.099 1.00 70.06 185 LEU A C 1
ATOM 1444 O O . LEU A 1 185 ? 30.922 -10.982 -45.129 1.00 70.06 185 LEU A O 1
ATOM 1448 N N . ILE A 1 186 ? 31.500 -11.768 -43.108 1.00 70.38 186 ILE A N 1
ATOM 1449 C CA . ILE A 1 186 ? 30.573 -12.905 -43.127 1.00 70.38 186 ILE A CA 1
ATOM 1450 C C . ILE A 1 186 ? 29.118 -12.409 -43.076 1.00 70.38 186 ILE A C 1
ATOM 1452 O O . ILE A 1 186 ? 28.279 -12.936 -43.805 1.00 70.38 186 ILE A O 1
ATOM 1456 N N . ARG A 1 187 ? 28.817 -11.362 -42.294 1.00 64.12 187 ARG A N 1
ATOM 1457 C CA . ARG A 1 187 ? 27.491 -10.713 -42.265 1.00 64.12 187 ARG A CA 1
ATOM 1458 C C . ARG A 1 187 ? 27.113 -10.104 -43.618 1.00 64.12 187 ARG A C 1
ATOM 1460 O O . ARG A 1 187 ? 26.005 -10.337 -44.092 1.00 64.12 187 ARG A O 1
ATOM 1467 N N . ILE A 1 188 ? 28.043 -9.406 -44.277 1.00 64.75 188 ILE A N 1
ATOM 1468 C CA . ILE A 1 188 ? 27.843 -8.845 -45.626 1.00 64.75 188 ILE A CA 1
ATOM 1469 C C . ILE A 1 188 ? 27.612 -9.956 -46.662 1.00 64.75 188 ILE A C 1
ATOM 1471 O O . ILE A 1 188 ? 26.737 -9.828 -47.515 1.00 64.75 188 ILE A O 1
ATOM 1475 N N . ALA A 1 189 ? 28.358 -11.061 -46.582 1.00 61.75 189 ALA A N 1
ATOM 1476 C CA . ALA A 1 189 ? 28.244 -12.175 -47.524 1.00 61.75 189 ALA A CA 1
ATOM 1477 C C . ALA A 1 189 ? 26.934 -12.975 -47.387 1.00 61.75 189 ALA A C 1
ATOM 1479 O O . ALA A 1 189 ? 26.495 -13.591 -48.356 1.00 61.75 189 ALA A O 1
ATOM 1480 N N . ILE A 1 190 ? 26.314 -12.975 -46.202 1.00 61.91 190 ILE A N 1
ATOM 1481 C CA . ILE A 1 190 ? 25.068 -13.708 -45.918 1.00 61.91 190 ILE A CA 1
ATOM 1482 C C . ILE A 1 190 ? 23.818 -12.835 -46.169 1.00 61.91 190 ILE A C 1
ATOM 1484 O O . ILE A 1 190 ? 22.716 -13.366 -46.276 1.00 61.91 190 ILE A O 1
ATOM 1488 N N . GLY A 1 191 ? 23.981 -11.522 -46.379 1.00 58.19 191 GLY A N 1
ATOM 1489 C CA . GLY A 1 191 ? 22.892 -10.615 -46.771 1.00 58.19 191 GLY A CA 1
ATOM 1490 C C . GLY A 1 191 ? 21.980 -10.162 -45.626 1.00 58.19 191 GLY A C 1
ATOM 1491 O O . GLY A 1 191 ? 20.965 -9.516 -45.880 1.00 58.19 191 GLY A O 1
ATOM 1492 N N . ASP A 1 192 ? 22.347 -10.445 -44.375 1.00 46.22 192 ASP A N 1
ATOM 1493 C CA . ASP A 1 192 ? 21.600 -10.010 -43.196 1.00 46.22 192 ASP A CA 1
ATOM 1494 C C . ASP A 1 192 ? 22.011 -8.581 -42.807 1.00 46.22 192 ASP A C 1
ATOM 1496 O O . ASP A 1 192 ? 22.975 -8.359 -42.073 1.00 46.22 192 ASP A O 1
ATOM 1500 N N . ILE A 1 193 ? 21.265 -7.593 -43.308 1.00 45.47 193 ILE A N 1
ATOM 1501 C CA . ILE A 1 193 ? 21.294 -6.208 -42.821 1.00 45.47 193 ILE A CA 1
ATOM 1502 C C . ILE A 1 193 ? 19.999 -5.959 -42.036 1.00 45.47 193 ILE A C 1
ATOM 1504 O O . ILE A 1 193 ? 18.906 -6.055 -42.595 1.00 45.47 193 ILE A O 1
ATOM 1508 N N . PRO A 1 194 ? 20.111 -5.528 -40.772 1.00 43.62 194 PRO A N 1
ATOM 1509 C CA . PRO A 1 194 ? 19.525 -4.237 -40.444 1.00 43.62 194 PRO A CA 1
ATOM 1510 C C . PRO A 1 194 ? 20.631 -3.261 -40.047 1.00 43.62 194 PRO A C 1
ATOM 1512 O O . PRO A 1 194 ? 21.334 -3.438 -39.058 1.00 43.62 194 PRO A O 1
ATOM 1515 N N . ALA A 1 195 ? 20.781 -2.229 -40.871 1.00 45.44 195 ALA A N 1
ATOM 1516 C CA . ALA A 1 195 ? 21.647 -1.097 -40.638 1.00 45.44 195 ALA A CA 1
ATOM 1517 C C . ALA A 1 195 ? 20.931 -0.161 -39.667 1.00 45.44 195 ALA A C 1
ATOM 1519 O O . ALA A 1 195 ? 20.035 0.579 -40.078 1.00 45.44 195 ALA A O 1
ATOM 1520 N N . ASP A 1 196 ? 21.318 -0.151 -38.396 1.00 43.12 196 ASP A N 1
ATOM 1521 C CA . ASP A 1 196 ? 21.063 1.001 -37.545 1.00 43.12 196 ASP A CA 1
ATOM 1522 C C . ASP A 1 196 ? 22.183 2.027 -37.748 1.00 43.12 196 ASP A C 1
ATOM 1524 O O . ASP A 1 196 ? 23.228 2.067 -37.109 1.00 43.12 196 ASP A O 1
ATOM 1528 N N . ALA A 1 197 ? 21.940 2.846 -38.769 1.00 50.00 197 ALA A N 1
ATOM 1529 C CA . ALA A 1 197 ? 22.136 4.286 -38.754 1.00 50.00 197 ALA A CA 1
ATOM 1530 C C . ALA A 1 197 ? 23.048 4.845 -37.641 1.00 50.00 197 ALA A C 1
ATOM 1532 O O . ALA A 1 197 ? 22.570 5.366 -36.639 1.00 50.00 197 ALA A O 1
ATOM 1533 N N . ASN A 1 198 ? 24.351 4.908 -37.907 1.00 39.97 198 ASN A N 1
ATOM 1534 C CA . ASN A 1 198 ? 25.150 6.045 -37.466 1.00 39.97 198 ASN A CA 1
ATOM 1535 C C . ASN A 1 198 ? 25.759 6.703 -38.697 1.00 39.97 198 ASN A C 1
ATOM 1537 O O . ASN A 1 198 ? 26.601 6.146 -39.398 1.00 39.97 198 ASN A O 1
ATOM 1541 N N . GLY A 1 199 ? 25.205 7.875 -39.005 1.00 48.84 199 GLY A N 1
ATOM 1542 C CA . GLY A 1 199 ? 25.443 8.607 -40.231 1.00 48.84 199 GLY A CA 1
ATOM 1543 C C . GLY A 1 199 ? 26.913 8.935 -40.438 1.00 48.84 199 GLY A C 1
ATOM 1544 O O . GLY A 1 199 ? 27.502 9.713 -39.698 1.00 48.84 199 GLY A O 1
ATOM 1545 N N . VAL A 1 200 ? 27.456 8.434 -41.541 1.00 38.34 200 VAL A N 1
ATOM 1546 C CA . VAL A 1 200 ? 28.577 9.067 -42.224 1.00 38.34 200 VAL A CA 1
ATOM 1547 C C . VAL A 1 200 ? 28.167 9.198 -43.683 1.00 38.34 200 VAL A C 1
ATOM 1549 O O . VAL A 1 200 ? 28.178 8.237 -44.447 1.00 38.34 200 VAL A O 1
ATOM 1552 N N . LYS A 1 201 ? 27.749 10.410 -44.064 1.00 40.16 201 LYS A N 1
ATOM 1553 C CA . LYS A 1 201 ? 27.698 10.806 -45.472 1.00 40.16 201 LYS A CA 1
ATOM 1554 C C . LYS A 1 201 ? 29.140 10.874 -45.962 1.00 40.16 201 LYS A C 1
ATOM 1556 O O . LYS A 1 201 ? 29.870 11.778 -45.562 1.00 40.16 201 LYS A O 1
ATOM 1561 N N . LEU A 1 202 ? 29.535 9.937 -46.814 1.00 35.25 202 LEU A N 1
ATOM 1562 C CA . LEU A 1 202 ? 30.740 10.097 -47.617 1.00 35.25 202 LEU A CA 1
ATOM 1563 C C . LEU A 1 202 ? 30.394 10.996 -48.807 1.00 35.25 202 LEU A C 1
ATOM 1565 O O . LEU A 1 202 ? 29.391 10.781 -49.490 1.00 35.25 202 LEU A O 1
ATOM 1569 N N . LYS A 1 203 ? 31.187 12.055 -48.954 1.00 39.41 203 LYS A N 1
ATOM 1570 C CA . LYS A 1 203 ? 31.166 13.009 -50.060 1.00 39.41 203 LYS A CA 1
ATOM 1571 C C . LYS A 1 203 ? 32.197 12.581 -51.093 1.00 39.41 203 LYS A C 1
ATOM 1573 O O . LYS A 1 203 ? 33.231 12.029 -50.654 1.00 39.41 203 LYS A O 1
#

Foldseek 3Di:
DPPLVVLVVCLVVQNLVSLQVQLVCLCVVPPHGNDNLSSLVSLVSSVVSQALVSLQVVLVCLCVVPNHHNDNPSSLVSLVSSVVSVNVVSVVVNVVVVVVVVVVVVVVVVPPDDDPDDPDDDDDDDDDDDDDDDDPPDPVVVVVVVVVVVVVVPVVVPDDDDPDCVVVVVVVVVVVVVVVVVVVVVCVVVPDDDDPDDDDPDD

InterPro domains:
  IPR006597 Sel1-like repeat [PF08238] (17-51)
  IPR006597 Sel1-like repeat [PF08238] (54-87)
  IPR006597 Sel1-like repeat [SM00671] (16-51)
  IPR006597 Sel1-like repeat [SM00671] (52-87)
  IPR007829 TM2 domain [PF05154] (136-186)
  IPR011990 Tetratricopeptide-like helical domain superfamily [G3DSA:1.25.40.10] (4-114)
  IPR050932 TM2 domain-containing protein 1-3-like [PTHR21016] (103-192)

Organism: Eubacterium barkeri (NCBI:txid1528)

pLDDT: mean 71.55, std 23.91, range [23.17, 98.0]

Radius of gyration: 32.67 Å; chains: 1; bounding box: 81×70×69 Å

Sequence (203 aa):
MSDFEEVIKLAENGDVSAQEEVAISYYKGINEPKDIEKAMQFFRLAADNGSGLANFRLGRAYETGTGAELDLIKARQFYQKAANLGYQNAVNKLVALDTSEQVAKETQCQQTEYVPPKPPTLDLNQQSYNQSNNKPKSKVVAILLALFLGGFGIHNFYLGNIKSGIIQLLLCWTGVSYLWALIDLIRIAIGDIPADANGVKLK